Protein AF-A0A937B960-F1 (afdb_monomer)

Sequence (343 aa):
TVPLGLLDLGQGAVFYSTAKGRPALDYAPVGSPVSPFAAAVVKELGIPGLEISDYFKVVARDVYKRTYGMDKGPQQPFHYGSWFDDYYLVAPADVPPARSAPAFGGLMAAPPAPPSAVRGGVNPLADVSLDRLAIEDEPVLIADVLSRHPAAELIGLADGGNALAQHLAGYMFSLGVGVKKDVARARAYLEKSAAQNFPAGQQELAYLLLENDPTPENVKRAYDLYVASSNAGFSKAKTHLAYRLASGTFGPADFVRAQALYSEAAAKGHPAAVFALTYFPDTRIANMARLRSIADGGNPEGNHWLCEAHFADKTLKDAIEDCGVGARAGFAGSRAISLSSVA

Nearest PDB structures (foldseek):
  8sxq-assembly2_B  TM=7.195E-01  e=2.330E-06  Legionella pneumophila
  4bwr-assembly1_A  TM=7.239E-01  e=8.184E-06  Escherichia coli CFT073
  1ouv-assembly1_A  TM=6.263E-01  e=4.245E-05  Helicobacter pylori 26695
  6ur7-assembly1_A  TM=6.822E-01  e=6.269E-05  Oxalobacter formigenes
  6ork-assembly2_B  TM=5.773E-01  e=1.061E-05  Oxalobacter formigenes OXCC13

Structure (mmCIF, N/CA/C/O backbone):
data_AF-A0A937B960-F1
#
_entry.id   AF-A0A937B960-F1
#
loop_
_atom_site.group_PDB
_atom_site.id
_atom_site.type_symbol
_atom_site.label_atom_id
_atom_site.label_alt_id
_atom_site.label_comp_id
_atom_site.label_asym_id
_atom_site.label_entity_id
_atom_site.label_seq_id
_atom_site.pdbx_PDB_ins_code
_atom_site.Cartn_x
_atom_site.Cartn_y
_atom_site.Cartn_z
_atom_site.occupancy
_atom_site.B_iso_or_equiv
_atom_site.auth_seq_id
_atom_site.auth_comp_id
_atom_site.auth_asym_id
_atom_site.auth_atom_id
_atom_site.pdbx_PDB_model_num
ATOM 1 N N . THR A 1 1 ? -28.451 31.966 -29.026 1.00 37.50 1 THR A N 1
ATOM 2 C CA . THR A 1 1 ? -28.886 30.564 -28.861 1.00 37.50 1 THR A CA 1
ATOM 3 C C . THR A 1 1 ? -27.760 29.805 -28.197 1.00 37.50 1 THR A C 1
ATOM 5 O O . THR A 1 1 ? -26.746 29.540 -28.826 1.00 37.50 1 THR A O 1
ATOM 8 N N . VAL A 1 2 ? -27.876 29.584 -26.888 1.00 24.66 2 VAL A N 1
ATOM 9 C CA . VAL A 1 2 ? -26.877 28.841 -26.102 1.00 24.66 2 VAL A CA 1
ATOM 10 C C . VAL A 1 2 ? -26.973 27.360 -26.496 1.00 24.66 2 VAL A C 1
ATOM 12 O O . VAL A 1 2 ? -28.099 26.882 -26.661 1.00 24.66 2 VAL A O 1
ATOM 15 N N . PRO A 1 3 ? -25.860 26.626 -26.686 1.00 26.77 3 PRO A N 1
ATOM 16 C CA . PRO A 1 3 ? -25.932 25.193 -26.934 1.00 26.77 3 PRO A CA 1
ATOM 17 C C . PRO A 1 3 ? -26.565 24.518 -25.714 1.00 26.77 3 PRO A C 1
ATOM 19 O O . PRO A 1 3 ? -26.090 24.692 -24.592 1.00 26.77 3 PRO A O 1
ATOM 22 N N . LEU A 1 4 ? -27.646 23.767 -25.930 1.00 27.42 4 LEU A N 1
ATOM 23 C CA . LEU A 1 4 ? -28.212 22.858 -24.934 1.00 27.42 4 LEU A CA 1
ATOM 24 C C . LEU A 1 4 ? -27.095 21.942 -24.410 1.00 27.42 4 LEU A C 1
ATOM 26 O O . LEU A 1 4 ? -26.610 21.095 -25.156 1.00 27.42 4 LEU A O 1
ATOM 30 N N . GLY A 1 5 ? -26.678 22.112 -23.153 1.00 27.47 5 GLY A N 1
ATOM 31 C CA . GLY A 1 5 ? -25.794 21.141 -22.498 1.00 27.47 5 GLY A CA 1
ATOM 32 C C . GLY A 1 5 ? -24.840 21.656 -21.423 1.00 27.47 5 GLY A C 1
ATOM 33 O O . GLY A 1 5 ? -24.252 20.833 -20.732 1.00 27.47 5 GLY A O 1
ATOM 34 N N . LEU A 1 6 ? -24.682 22.966 -21.232 1.00 28.23 6 LEU A N 1
ATOM 35 C CA . LEU A 1 6 ? -23.889 23.506 -20.122 1.00 28.23 6 LEU A CA 1
ATOM 36 C C . LEU A 1 6 ? -24.813 24.243 -19.158 1.00 28.23 6 LEU A C 1
ATOM 38 O O . LEU A 1 6 ? -25.104 25.424 -19.326 1.00 28.23 6 LEU A O 1
ATOM 42 N N . LEU A 1 7 ? -25.314 23.497 -18.171 1.00 30.39 7 LEU A N 1
ATOM 43 C CA . LEU A 1 7 ? -25.811 24.092 -16.939 1.00 30.39 7 LEU A CA 1
ATOM 44 C C . LEU A 1 7 ? -24.616 24.701 -16.201 1.00 30.39 7 LEU A C 1
ATOM 46 O O . LEU A 1 7 ? -23.565 24.071 -16.080 1.00 30.39 7 LEU A O 1
ATOM 50 N N . ASP A 1 8 ? -24.814 25.922 -15.723 1.00 35.00 8 ASP A N 1
ATOM 51 C CA . ASP A 1 8 ? -23.928 26.679 -14.843 1.00 35.00 8 ASP A CA 1
ATOM 52 C C . ASP A 1 8 ? -23.877 25.994 -13.462 1.00 35.00 8 ASP A C 1
ATOM 54 O O . ASP A 1 8 ? -24.508 26.410 -12.491 1.00 35.00 8 ASP A O 1
ATOM 58 N N . LEU A 1 9 ? -23.243 24.820 -13.406 1.00 33.91 9 LEU A N 1
ATOM 59 C CA . LEU A 1 9 ? -23.165 23.984 -12.214 1.00 33.91 9 LEU A CA 1
ATOM 60 C C . LEU A 1 9 ? -21.924 24.367 -11.411 1.00 33.91 9 LEU A C 1
ATOM 62 O O . LEU A 1 9 ? -20.837 23.836 -11.622 1.00 33.91 9 LEU A O 1
ATOM 66 N N . GLY A 1 10 ? -22.126 25.238 -10.421 1.00 31.67 10 GLY A N 1
ATOM 67 C CA . GLY A 1 10 ? -21.180 25.469 -9.324 1.00 31.67 10 GLY A CA 1
ATOM 68 C C . GLY A 1 10 ? -20.943 24.244 -8.425 1.00 31.67 10 GLY A C 1
ATOM 69 O O . GLY A 1 10 ? -20.156 24.329 -7.490 1.00 31.67 10 GLY A O 1
ATOM 70 N N . GLN A 1 11 ? -21.595 23.108 -8.694 1.00 39.59 11 GLN A N 1
ATOM 71 C CA . GLN A 1 11 ? -21.365 21.807 -8.061 1.00 39.59 11 GLN A CA 1
ATOM 72 C C . GLN A 1 11 ? -21.623 20.712 -9.110 1.00 39.59 11 GLN A C 1
ATOM 74 O O . GLN A 1 11 ? -22.747 20.550 -9.584 1.00 39.59 11 GLN A O 1
ATOM 79 N N . GLY A 1 12 ? -20.569 20.025 -9.555 1.00 36.03 12 GLY A N 1
ATOM 80 C CA . GLY A 1 12 ? -20.638 19.048 -10.647 1.00 36.03 12 GLY A CA 1
ATOM 81 C C . GLY A 1 12 ? -21.135 17.671 -10.193 1.00 36.03 12 GLY A C 1
ATOM 82 O O . GLY A 1 12 ? -20.772 17.202 -9.120 1.00 36.03 12 GLY A O 1
ATOM 83 N N . ALA A 1 13 ? -21.936 17.014 -11.037 1.00 38.38 13 ALA A N 1
ATOM 84 C CA . ALA A 1 13 ? -22.347 15.616 -10.896 1.00 38.38 13 ALA A CA 1
ATOM 85 C C . ALA A 1 13 ? -21.679 14.748 -11.975 1.00 38.38 13 ALA A C 1
ATOM 87 O O . ALA A 1 13 ? -21.497 15.188 -13.113 1.00 38.38 13 ALA A O 1
ATOM 88 N N . VAL A 1 14 ? -21.331 13.506 -11.623 1.00 51.38 14 VAL A N 1
ATOM 89 C CA . VAL A 1 14 ? -20.598 12.574 -12.492 1.00 51.38 14 VAL A CA 1
ATOM 90 C C . VAL A 1 14 ? -21.527 11.600 -13.197 1.00 51.38 14 VAL A C 1
ATOM 92 O O . VAL A 1 14 ? -22.280 10.871 -12.559 1.00 51.38 14 VAL A O 1
ATOM 95 N N . PHE A 1 15 ? -21.405 11.531 -14.523 1.00 50.81 15 PHE A N 1
ATOM 96 C CA . PHE A 1 15 ? -22.040 10.510 -15.348 1.00 50.81 15 PHE A CA 1
ATOM 97 C C . PHE A 1 15 ? -20.981 9.855 -16.232 1.00 50.81 15 PHE A C 1
ATOM 99 O O . PHE A 1 15 ? -20.221 10.522 -16.933 1.00 50.81 15 PHE A O 1
ATOM 106 N N . TYR A 1 16 ? -20.901 8.533 -16.145 1.00 50.38 16 TYR A N 1
ATOM 107 C CA . TYR A 1 16 ? -19.889 7.727 -16.810 1.00 50.38 16 TYR A CA 1
ATOM 108 C C . TYR A 1 16 ? -20.242 7.636 -18.294 1.00 50.38 16 TYR A C 1
ATOM 110 O O . TYR A 1 16 ? -21.412 7.614 -18.660 1.00 50.38 16 TYR A O 1
ATOM 118 N N . SER A 1 17 ? -19.242 7.655 -19.167 1.00 44.25 17 SER A N 1
ATOM 119 C CA . SER A 1 17 ? -19.430 7.772 -20.611 1.00 44.25 17 SER A CA 1
ATOM 120 C C . SER A 1 17 ? -18.318 7.009 -21.316 1.00 44.25 17 SER A C 1
ATOM 122 O O . SER A 1 17 ? -17.164 7.063 -20.902 1.00 44.25 17 SER A O 1
ATOM 124 N N . THR A 1 18 ? -18.657 6.306 -22.397 1.00 41.88 18 THR A N 1
ATOM 125 C CA . THR A 1 18 ? -17.692 5.490 -23.157 1.00 41.88 18 THR A CA 1
ATOM 126 C C . THR A 1 18 ? -16.676 6.318 -23.951 1.00 41.88 18 THR A C 1
ATOM 128 O O . THR A 1 18 ? -15.632 5.795 -24.330 1.00 41.88 18 THR A O 1
ATOM 131 N N . ALA A 1 19 ? -16.969 7.599 -24.203 1.00 41.88 19 ALA A N 1
ATOM 132 C CA . ALA A 1 19 ? -16.076 8.607 -24.778 1.00 41.88 19 ALA A CA 1
ATOM 133 C C . ALA A 1 19 ? -16.729 9.996 -24.663 1.00 41.88 19 ALA A C 1
ATOM 135 O O . ALA A 1 19 ? -17.952 10.093 -24.673 1.00 41.88 19 ALA A O 1
ATOM 136 N N . LYS A 1 20 ? -15.951 11.090 -24.664 1.00 35.69 20 LYS A N 1
ATOM 137 C CA . LYS A 1 20 ? -16.491 12.467 -24.665 1.00 35.69 20 LYS A CA 1
ATOM 138 C C . LYS A 1 20 ? -17.575 12.639 -25.747 1.00 35.69 20 LYS A C 1
ATOM 140 O O . LYS A 1 20 ? -17.288 12.531 -26.937 1.00 35.69 20 LYS A O 1
ATOM 145 N N . GLY A 1 21 ? -18.814 12.907 -25.326 1.00 33.22 21 GLY A N 1
ATOM 146 C CA . GLY A 1 21 ? -19.966 13.085 -26.221 1.00 33.22 21 GLY A CA 1
ATOM 147 C C . GLY A 1 21 ? -20.648 11.794 -26.696 1.00 33.22 21 GLY A C 1
ATOM 148 O O . GLY A 1 21 ? -21.521 11.868 -27.559 1.00 33.22 21 GLY A O 1
ATOM 149 N N . ARG A 1 22 ? -20.288 10.620 -26.159 1.00 36.66 22 ARG A N 1
ATOM 150 C CA . ARG A 1 22 ? -20.982 9.347 -26.416 1.00 36.66 22 ARG A CA 1
ATOM 151 C C . ARG A 1 22 ? -21.773 8.878 -25.190 1.00 36.66 22 ARG A C 1
ATOM 153 O O . ARG A 1 22 ? -21.325 9.099 -24.064 1.00 36.66 22 ARG A O 1
ATOM 160 N N . PRO A 1 23 ? -22.928 8.215 -25.373 1.00 39.28 23 PRO A N 1
ATOM 161 C CA . PRO A 1 23 ? -23.656 7.607 -24.263 1.00 39.28 23 PRO A CA 1
ATOM 162 C C . PRO A 1 23 ? -22.776 6.622 -23.480 1.00 39.28 23 PRO A C 1
ATOM 164 O O . PRO A 1 23 ? -21.908 5.953 -24.058 1.00 39.28 23 PRO A O 1
ATOM 167 N N . 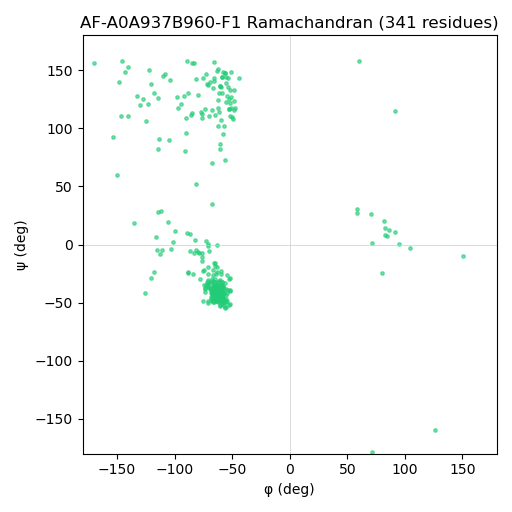ALA A 1 24 ? -23.003 6.511 -22.169 1.00 45.41 24 ALA A N 1
ATOM 168 C CA . ALA A 1 24 ? -22.607 5.309 -21.445 1.00 45.41 24 ALA A CA 1
ATOM 169 C C . ALA A 1 24 ? -23.273 4.137 -22.172 1.00 45.41 24 ALA A C 1
ATOM 171 O O . ALA A 1 24 ? -24.479 4.170 -22.387 1.00 45.41 24 ALA A O 1
ATOM 172 N N . LEU A 1 25 ? -22.500 3.164 -22.646 1.00 48.16 25 LEU A N 1
ATOM 173 C CA . LEU A 1 25 ? -23.078 1.947 -23.195 1.00 48.16 25 LEU A CA 1
ATOM 174 C C . LEU A 1 25 ? -23.175 0.979 -22.028 1.00 48.16 25 LEU A C 1
ATOM 176 O O . LEU A 1 25 ? -22.342 0.100 -21.848 1.00 48.16 25 LEU A O 1
ATOM 180 N N . ASP A 1 26 ? -24.213 1.145 -21.228 1.00 48.91 26 ASP A N 1
ATOM 181 C CA . ASP A 1 26 ? -24.675 0.240 -20.180 1.00 48.91 26 ASP A CA 1
ATOM 182 C C . ASP A 1 26 ? -25.231 -1.087 -20.744 1.00 48.91 26 ASP A C 1
ATOM 184 O O . ASP A 1 26 ? -26.124 -1.704 -20.167 1.00 48.91 26 ASP A O 1
ATOM 188 N N . TYR A 1 27 ? -24.637 -1.567 -21.847 1.00 43.16 27 TYR A N 1
ATOM 189 C CA . TYR A 1 27 ? -24.793 -2.908 -22.398 1.00 43.16 27 TYR A CA 1
ATOM 190 C C . TYR A 1 27 ? -24.327 -3.929 -21.357 1.00 43.16 27 TYR A C 1
ATOM 192 O O . TYR A 1 27 ? -23.181 -4.378 -21.339 1.00 43.16 27 TYR A O 1
ATOM 200 N N . ALA A 1 28 ? -25.243 -4.305 -20.472 1.00 51.06 28 ALA A N 1
ATOM 201 C CA . ALA A 1 28 ? -25.181 -5.573 -19.779 1.00 51.06 28 ALA A CA 1
ATOM 202 C C . ALA A 1 28 ? -24.992 -6.689 -20.838 1.00 51.06 28 ALA A C 1
ATOM 204 O O . ALA A 1 28 ? -25.471 -6.527 -21.969 1.00 51.06 28 ALA A O 1
ATOM 205 N N . PRO A 1 29 ? -24.292 -7.804 -20.534 1.00 50.44 29 PRO A N 1
ATOM 206 C CA . PRO A 1 29 ? -24.269 -8.965 -21.427 1.00 50.44 29 PRO A CA 1
ATOM 207 C C . PRO A 1 29 ? -25.682 -9.258 -21.941 1.00 50.44 29 PRO A C 1
ATOM 209 O O . PRO A 1 29 ? -26.632 -9.082 -21.176 1.00 50.44 29 PRO A O 1
ATOM 212 N N . VAL A 1 30 ? -25.845 -9.680 -23.200 1.00 42.19 30 VAL A N 1
ATOM 213 C CA . VAL A 1 30 ? -27.169 -10.033 -23.745 1.00 42.19 30 VAL A CA 1
ATOM 214 C C . VAL A 1 30 ? -27.858 -11.001 -22.768 1.00 42.19 30 VAL A C 1
ATOM 216 O O . VAL A 1 30 ? -27.398 -12.126 -22.595 1.00 42.19 30 VAL A O 1
ATOM 219 N N . GLY A 1 31 ? -28.911 -10.535 -22.079 1.00 47.78 31 GLY A N 1
ATOM 220 C CA . GLY A 1 31 ? -29.639 -11.288 -21.043 1.00 47.78 31 GLY A CA 1
ATOM 221 C C . GLY A 1 31 ? -29.381 -10.906 -19.572 1.00 47.78 31 GLY A C 1
ATOM 222 O O . GLY A 1 31 ? -30.036 -11.468 -18.697 1.00 47.78 31 GLY A O 1
ATOM 223 N N . SER A 1 32 ? -28.487 -9.963 -19.258 1.00 51.72 32 SER A N 1
ATOM 224 C CA . SER A 1 32 ? -28.257 -9.501 -17.878 1.00 51.72 32 SER A CA 1
ATOM 225 C C . SER A 1 32 ? -29.203 -8.348 -17.495 1.00 51.72 32 SER A C 1
ATOM 227 O O . SER A 1 32 ? -29.276 -7.358 -18.225 1.00 51.72 32 SER A O 1
ATOM 229 N N . PRO A 1 33 ? -29.897 -8.421 -16.341 1.00 48.56 33 PRO A N 1
ATOM 230 C CA . PRO A 1 33 ? -30.839 -7.388 -15.909 1.00 48.56 33 PRO A CA 1
ATOM 231 C C . PRO A 1 33 ? -30.176 -6.159 -15.268 1.00 48.56 33 PRO A C 1
ATOM 233 O O . PRO A 1 33 ? -30.876 -5.201 -14.948 1.00 48.56 33 PRO A O 1
ATOM 236 N N . VAL A 1 34 ? -28.855 -6.167 -15.039 1.00 55.34 34 VAL A N 1
ATOM 237 C CA . VAL A 1 34 ? -28.164 -5.083 -14.322 1.00 55.34 34 VAL A CA 1
ATOM 238 C C . VAL A 1 34 ? -26.903 -4.650 -15.068 1.00 55.34 34 VAL A C 1
ATOM 240 O O . VAL A 1 34 ? -26.040 -5.464 -15.404 1.00 55.34 34 VAL A O 1
ATOM 243 N N . SER A 1 35 ? -26.802 -3.342 -15.308 1.00 61.38 35 SER A N 1
ATOM 244 C CA . SER A 1 35 ? -25.619 -2.681 -15.865 1.00 61.38 35 SER A CA 1
ATOM 245 C C . SER A 1 35 ? -24.414 -2.867 -14.930 1.00 61.38 35 SER A C 1
ATOM 247 O O . SER A 1 35 ? -24.548 -2.580 -13.742 1.00 61.38 35 SER A O 1
ATOM 249 N N . PRO A 1 36 ? -23.229 -3.293 -15.414 1.00 62.81 36 PRO A N 1
ATOM 250 C CA . PRO A 1 36 ? -22.013 -3.373 -14.595 1.00 62.81 36 PRO A CA 1
ATOM 251 C C . PRO A 1 36 ? -21.657 -2.035 -13.947 1.00 62.81 36 PRO A C 1
ATOM 253 O O . PRO A 1 36 ? -21.154 -1.997 -12.830 1.00 62.81 36 PRO A O 1
ATOM 256 N N . PHE A 1 37 ? -21.969 -0.946 -14.648 1.00 65.19 37 PHE A N 1
ATOM 257 C CA . PHE A 1 37 ? -21.787 0.408 -14.168 1.00 65.19 37 PHE A CA 1
ATOM 258 C C . PHE A 1 37 ? -22.783 0.757 -13.057 1.00 65.19 37 PHE A C 1
ATOM 260 O O . PHE A 1 37 ? -22.369 1.177 -11.981 1.00 65.19 37 PHE A O 1
ATOM 267 N N . ALA A 1 38 ? -24.078 0.511 -13.272 1.00 62.09 38 ALA A N 1
ATOM 268 C CA . ALA A 1 38 ? -25.082 0.718 -12.229 1.00 62.09 38 ALA A CA 1
ATOM 269 C C . ALA A 1 38 ? -24.827 -0.188 -11.017 1.00 62.09 38 ALA A C 1
ATOM 271 O O . ALA A 1 38 ? -24.991 0.249 -9.889 1.00 62.09 38 ALA A O 1
ATOM 272 N N . ALA A 1 39 ? -24.373 -1.423 -11.234 1.00 67.56 39 ALA A N 1
ATOM 273 C CA . ALA A 1 39 ? -24.007 -2.350 -10.173 1.00 67.56 39 ALA A CA 1
ATOM 274 C C . ALA A 1 39 ? -22.809 -1.843 -9.366 1.00 67.56 39 ALA A C 1
ATOM 276 O O . ALA A 1 39 ? -22.869 -1.876 -8.143 1.00 67.56 39 ALA A O 1
ATOM 277 N N . ALA A 1 40 ? -21.752 -1.361 -10.028 1.00 72.12 40 ALA A N 1
ATOM 278 C CA . ALA A 1 40 ? -20.588 -0.794 -9.355 1.00 72.12 40 ALA A CA 1
ATOM 279 C C . ALA A 1 40 ? -20.966 0.487 -8.601 1.00 72.12 40 ALA A C 1
ATOM 281 O O . ALA A 1 40 ? -20.689 0.612 -7.420 1.00 72.12 40 ALA A O 1
ATOM 282 N N . VAL A 1 41 ? -21.699 1.406 -9.227 1.00 71.31 41 VAL A N 1
ATOM 283 C CA . VAL A 1 41 ? -22.170 2.623 -8.554 1.00 71.31 41 VAL A CA 1
ATOM 284 C C . VAL A 1 41 ? -23.069 2.300 -7.370 1.00 71.31 41 VAL A C 1
ATOM 286 O O . VAL A 1 41 ? -22.829 2.824 -6.297 1.00 71.31 41 VAL A O 1
ATOM 289 N N . VAL A 1 42 ? -24.055 1.412 -7.506 1.00 71.12 42 VAL A N 1
ATOM 290 C CA . VAL A 1 42 ? -24.929 1.012 -6.388 1.00 71.12 42 VAL A CA 1
ATOM 291 C C . VAL A 1 42 ? -24.136 0.329 -5.276 1.00 71.12 42 VAL A C 1
ATOM 293 O O . VAL A 1 42 ? -24.375 0.608 -4.104 1.00 71.12 42 VAL A O 1
ATOM 296 N N . LYS A 1 43 ? -23.185 -0.540 -5.631 1.00 73.44 43 LYS A N 1
ATOM 297 C CA . LYS A 1 43 ? -22.326 -1.236 -4.670 1.00 73.44 43 LYS A CA 1
ATOM 298 C C . LYS A 1 43 ? -21.464 -0.251 -3.881 1.00 73.44 43 LYS A C 1
ATOM 300 O O . LYS A 1 43 ? -21.418 -0.335 -2.659 1.00 73.44 43 LYS A O 1
ATOM 305 N N . GLU A 1 44 ? -20.804 0.674 -4.572 1.00 75.56 44 GLU A N 1
ATOM 306 C CA . GLU A 1 44 ? -19.803 1.555 -3.968 1.00 75.56 44 GLU A CA 1
ATOM 307 C C . GLU A 1 44 ? -20.427 2.848 -3.387 1.00 75.56 44 GLU A C 1
ATOM 309 O O . GLU A 1 44 ? -19.889 3.407 -2.437 1.00 75.56 44 GLU A O 1
ATOM 314 N N . LEU A 1 45 ? -21.602 3.299 -3.866 1.00 72.56 45 LEU A N 1
ATOM 315 C CA . LEU A 1 45 ? -22.393 4.393 -3.259 1.00 72.56 45 LEU A CA 1
ATOM 316 C C . LEU A 1 45 ? -22.771 4.083 -1.813 1.00 72.56 45 LEU A C 1
ATOM 318 O O . LEU A 1 45 ? -22.912 4.994 -1.006 1.00 72.56 45 LEU A O 1
ATOM 322 N N . GLY A 1 46 ? -22.976 2.804 -1.497 1.00 71.94 46 GLY A N 1
ATOM 323 C CA . GLY A 1 46 ? -23.338 2.362 -0.156 1.00 71.94 46 GLY A CA 1
ATOM 324 C C . GLY A 1 46 ? -22.209 2.492 0.865 1.00 71.94 46 GLY A C 1
ATOM 325 O O . GLY A 1 46 ? -22.456 2.234 2.040 1.00 71.94 46 GLY A O 1
ATOM 326 N N . ILE A 1 47 ? -20.996 2.867 0.444 1.00 69.38 47 ILE A N 1
ATOM 327 C CA . ILE A 1 47 ? -19.811 2.935 1.300 1.00 69.38 47 ILE A CA 1
ATOM 328 C C . ILE A 1 47 ? -19.717 4.334 1.922 1.00 69.38 47 ILE A C 1
ATOM 330 O O . ILE A 1 47 ? -19.399 5.299 1.222 1.00 69.38 47 ILE A O 1
ATOM 334 N N . PRO A 1 48 ? -19.962 4.481 3.236 1.00 72.31 48 PRO A N 1
ATOM 335 C CA . PRO A 1 48 ? -19.904 5.785 3.891 1.00 72.31 48 PRO A CA 1
ATOM 336 C C . PRO A 1 48 ? -18.473 6.336 3.875 1.00 72.31 48 PRO A C 1
ATOM 338 O O . PRO A 1 48 ? -17.534 5.569 4.039 1.00 72.31 48 PRO A O 1
ATOM 341 N N . GLY A 1 49 ? -18.267 7.643 3.714 1.00 70.06 49 GLY A N 1
ATOM 342 C CA . GLY A 1 49 ? -16.940 8.271 3.862 1.00 70.06 49 GLY A CA 1
ATOM 343 C C . GLY A 1 49 ? -15.917 7.992 2.768 1.00 70.06 49 GLY A C 1
ATOM 344 O O . GLY A 1 49 ? -14.806 8.498 2.847 1.00 70.06 49 GLY A O 1
ATOM 345 N N . LEU A 1 50 ? -16.252 7.226 1.732 1.00 66.19 50 LEU A N 1
ATOM 346 C CA . LEU A 1 50 ? -15.351 7.085 0.594 1.00 66.19 50 LEU A CA 1
ATOM 347 C C . LEU A 1 50 ? -15.208 8.455 -0.090 1.00 66.19 50 LEU A C 1
ATOM 349 O O . LEU A 1 50 ? -16.183 8.981 -0.634 1.00 66.19 50 LEU A O 1
ATOM 353 N N . GLU A 1 51 ? -14.018 9.054 0.010 1.00 66.25 51 GLU A N 1
ATOM 354 C CA . GLU A 1 51 ? -13.707 10.335 -0.628 1.00 66.25 51 GLU A CA 1
ATOM 355 C C . GLU A 1 51 ? -13.916 10.200 -2.142 1.00 66.25 51 GLU A C 1
ATOM 357 O O . GLU A 1 51 ? -13.719 9.128 -2.719 1.00 66.25 51 GLU A O 1
ATOM 362 N N . ILE A 1 52 ? -14.407 11.252 -2.795 1.00 65.50 52 ILE A N 1
ATOM 363 C CA . ILE A 1 52 ? -14.899 11.148 -4.168 1.00 65.50 52 ILE A CA 1
ATOM 364 C C . ILE A 1 52 ? -13.819 10.738 -5.186 1.00 65.50 52 ILE A C 1
ATOM 366 O O . ILE A 1 52 ? -14.132 10.024 -6.146 1.00 65.50 52 ILE A O 1
ATOM 370 N N . SER A 1 53 ? -12.554 11.117 -4.991 1.00 61.84 53 SER A N 1
ATOM 371 C CA . SER A 1 53 ? -11.447 10.659 -5.837 1.00 61.84 53 SER A CA 1
ATOM 372 C C . SER A 1 53 ? -11.181 9.156 -5.672 1.00 61.84 53 SER A C 1
ATOM 374 O O . SER A 1 53 ? -11.038 8.450 -6.680 1.00 61.84 53 SER A O 1
ATOM 376 N N . ASP A 1 54 ? -11.245 8.638 -4.442 1.00 65.81 54 ASP A N 1
ATOM 377 C CA . ASP A 1 54 ? -11.157 7.202 -4.154 1.00 65.81 54 ASP A CA 1
ATOM 378 C C . ASP A 1 54 ? -12.396 6.441 -4.645 1.00 65.81 54 ASP A C 1
ATOM 380 O O . ASP A 1 54 ? -12.269 5.359 -5.220 1.00 65.81 54 ASP A O 1
ATOM 384 N N . TYR A 1 55 ? -13.594 7.019 -4.525 1.00 72.12 55 TYR A N 1
ATOM 385 C CA . TYR A 1 55 ? -14.828 6.457 -5.079 1.00 72.12 55 TYR A CA 1
ATOM 386 C C . TYR A 1 55 ? -14.691 6.213 -6.580 1.00 72.12 55 TYR A C 1
ATOM 388 O O . TYR A 1 55 ? -14.988 5.117 -7.063 1.00 72.12 55 TYR A O 1
ATOM 396 N N . PHE A 1 56 ? -14.172 7.189 -7.330 1.00 71.44 56 PHE A N 1
ATOM 397 C CA . PHE A 1 56 ? -13.952 6.988 -8.760 1.00 71.44 56 PHE A CA 1
ATOM 398 C C . PHE A 1 56 ? -12.896 5.934 -9.053 1.00 71.44 56 PHE A C 1
ATOM 400 O O . PHE A 1 56 ? -13.071 5.181 -10.007 1.00 71.44 56 PHE A O 1
ATOM 407 N N . LYS A 1 57 ? -11.831 5.845 -8.254 1.00 71.06 57 LYS A N 1
ATOM 408 C CA . LYS A 1 57 ? -10.823 4.786 -8.389 1.00 71.06 57 LYS A CA 1
ATOM 409 C C . LYS A 1 57 ? -11.448 3.403 -8.185 1.00 71.06 57 LYS A C 1
ATOM 411 O O . LYS A 1 57 ? -11.230 2.501 -8.998 1.00 71.06 57 LYS A O 1
ATOM 416 N N . VAL A 1 58 ? -12.269 3.240 -7.147 1.00 75.38 58 VAL A N 1
ATOM 417 C CA . VAL A 1 58 ? -12.932 1.970 -6.822 1.00 75.38 58 VAL A CA 1
ATOM 418 C C . VAL A 1 58 ? -13.964 1.592 -7.890 1.00 75.38 58 VAL A C 1
ATOM 420 O O . VAL A 1 58 ? -13.899 0.474 -8.412 1.00 75.38 58 VAL A O 1
ATOM 423 N N . VAL A 1 59 ? -14.847 2.515 -8.291 1.00 75.44 59 VAL A N 1
ATOM 424 C CA . VAL A 1 59 ? -15.849 2.251 -9.338 1.00 75.44 59 VAL A CA 1
ATOM 425 C C . VAL A 1 59 ? -15.189 2.000 -10.692 1.00 75.44 59 VAL A C 1
ATOM 427 O O . VAL A 1 59 ? -15.566 1.044 -11.370 1.00 75.44 59 VAL A O 1
ATOM 430 N N . ALA A 1 60 ? -14.184 2.792 -11.089 1.00 72.62 60 ALA A N 1
ATOM 431 C CA . ALA A 1 60 ? -13.460 2.588 -12.349 1.00 72.62 60 ALA A CA 1
ATOM 432 C C . ALA A 1 60 ? -12.884 1.175 -12.430 1.00 72.62 60 ALA A C 1
ATOM 434 O O . ALA A 1 60 ? -13.010 0.499 -13.451 1.00 72.62 60 ALA A O 1
ATOM 435 N N . ARG A 1 61 ? -12.301 0.699 -11.330 1.00 75.69 61 ARG A N 1
ATOM 436 C CA . ARG A 1 61 ? -11.692 -0.621 -11.282 1.00 75.69 61 ARG A CA 1
ATOM 437 C C . ARG A 1 61 ? -12.717 -1.757 -11.245 1.00 75.69 61 ARG A C 1
ATOM 439 O O . ARG A 1 61 ? -12.466 -2.782 -11.875 1.00 75.69 61 ARG A O 1
ATOM 446 N N . ASP A 1 62 ? -13.853 -1.615 -10.556 1.00 75.81 62 ASP A N 1
ATOM 447 C CA . ASP A 1 62 ? -14.926 -2.632 -10.595 1.00 75.81 62 ASP A CA 1
ATOM 448 C C . ASP A 1 62 ? -15.539 -2.727 -12.002 1.00 75.81 62 ASP A C 1
ATOM 450 O O . ASP A 1 62 ? -15.653 -3.814 -12.574 1.00 75.81 62 ASP A O 1
ATOM 454 N N . VAL A 1 63 ? -15.829 -1.579 -12.621 1.00 72.38 63 VAL A N 1
ATOM 455 C CA . VAL A 1 63 ? -16.293 -1.511 -14.014 1.00 72.38 63 VAL A CA 1
ATOM 456 C C . VAL A 1 63 ? -15.276 -2.158 -14.949 1.00 72.38 63 VAL A C 1
ATOM 458 O O . VAL A 1 63 ? -15.655 -3.004 -15.760 1.00 72.38 63 VAL A O 1
ATOM 461 N N . TYR A 1 64 ? -13.990 -1.830 -14.808 1.00 72.56 64 TYR A N 1
ATOM 462 C CA . TYR A 1 64 ? -12.917 -2.441 -15.587 1.00 72.56 64 TYR A CA 1
ATOM 463 C C . TYR A 1 64 ? -12.904 -3.967 -15.428 1.00 72.56 64 TYR A C 1
ATOM 465 O O . TYR A 1 64 ? -12.992 -4.677 -16.427 1.00 72.56 64 TYR A O 1
ATOM 473 N N . LYS A 1 65 ? -12.879 -4.488 -14.190 1.00 74.12 65 LYS A N 1
ATOM 474 C CA . LYS A 1 65 ? -12.884 -5.938 -13.911 1.00 74.12 65 LYS A CA 1
ATOM 475 C C . LYS A 1 65 ? -14.058 -6.651 -14.586 1.00 74.12 65 LYS A C 1
ATOM 477 O O . LYS A 1 65 ? -13.878 -7.725 -15.153 1.00 74.12 65 LYS A O 1
ATOM 482 N N . ARG A 1 66 ? -15.251 -6.052 -14.557 1.00 72.50 66 ARG A N 1
ATOM 483 C CA . ARG A 1 66 ? -16.474 -6.633 -15.140 1.00 72.50 66 ARG A CA 1
ATOM 484 C C . ARG A 1 66 ? -16.533 -6.558 -16.663 1.00 72.50 66 ARG A C 1
ATOM 486 O O . ARG A 1 66 ? -17.280 -7.321 -17.266 1.00 72.50 66 ARG A O 1
ATOM 493 N N . THR A 1 67 ? -15.794 -5.636 -17.274 1.00 68.75 67 THR A N 1
ATOM 494 C CA . THR A 1 67 ? -15.890 -5.343 -18.714 1.00 68.75 67 THR A CA 1
ATOM 495 C C . THR A 1 67 ? -14.637 -5.720 -19.508 1.00 68.75 67 THR A C 1
ATOM 497 O O . THR A 1 67 ? -14.679 -5.720 -20.736 1.00 68.75 67 THR A O 1
ATOM 500 N N . TYR A 1 68 ? -13.546 -6.112 -18.838 1.00 66.25 68 TYR A N 1
ATOM 501 C CA . TYR A 1 68 ? -12.249 -6.419 -19.454 1.00 66.25 68 TYR A CA 1
ATOM 502 C C . TYR A 1 68 ? -12.315 -7.459 -20.587 1.00 66.25 68 TYR A C 1
ATOM 504 O O . TYR A 1 68 ? -11.649 -7.291 -21.601 1.00 66.25 68 TYR A O 1
ATOM 512 N N . GLY A 1 69 ? -13.146 -8.498 -20.445 1.00 65.50 69 GLY A N 1
ATOM 513 C CA . GLY A 1 69 ? -13.282 -9.587 -21.425 1.00 65.50 69 GLY A CA 1
ATOM 514 C C . GLY A 1 69 ? -14.482 -9.487 -22.377 1.00 65.50 69 GLY A C 1
ATOM 515 O O . GLY A 1 69 ? -14.818 -10.483 -23.009 1.00 65.50 69 GLY A O 1
ATOM 516 N N . MET A 1 70 ? -15.182 -8.348 -22.443 1.00 64.81 70 MET A N 1
ATOM 517 C CA . MET A 1 70 ? -16.370 -8.184 -23.300 1.00 64.81 70 MET A CA 1
ATOM 518 C C . MET A 1 70 ? -15.997 -7.830 -24.750 1.00 64.81 70 MET A C 1
ATOM 520 O O . MET A 1 70 ? -14.974 -7.197 -24.988 1.00 64.81 70 MET A O 1
ATOM 524 N N . ASP A 1 71 ? -16.883 -8.117 -25.714 1.00 55.16 71 ASP A N 1
ATOM 525 C CA . ASP A 1 71 ? -16.685 -7.848 -27.157 1.00 55.16 71 ASP A CA 1
ATOM 526 C C . ASP A 1 71 ? -16.337 -6.388 -27.503 1.00 55.16 71 ASP A C 1
ATOM 528 O O . ASP A 1 71 ? -15.753 -6.100 -28.548 1.00 55.16 71 ASP A O 1
ATOM 532 N N . LYS A 1 72 ? -16.747 -5.440 -26.653 1.00 52.84 72 LYS A N 1
ATOM 533 C CA . LYS A 1 72 ? -16.473 -4.000 -26.805 1.00 52.84 72 LYS A CA 1
ATOM 534 C C . LYS A 1 72 ? -15.332 -3.496 -25.915 1.00 52.84 72 LYS A C 1
ATOM 536 O O . LYS A 1 72 ? -15.026 -2.307 -25.964 1.00 52.84 72 LYS A O 1
ATOM 541 N N . GLY A 1 73 ? -14.698 -4.384 -25.153 1.00 57.75 73 GLY A N 1
ATOM 542 C CA . GLY A 1 73 ? -13.616 -4.074 -24.228 1.00 57.75 73 GLY A CA 1
ATOM 543 C C . GLY A 1 73 ? -14.055 -3.314 -22.965 1.00 57.75 73 GLY A C 1
ATOM 544 O O . GLY A 1 73 ? -15.245 -3.043 -22.767 1.00 57.75 73 GLY A O 1
ATOM 545 N N . PRO A 1 74 ? -13.091 -2.969 -22.092 1.00 60.78 74 PRO A N 1
ATOM 546 C CA . PRO A 1 74 ? -13.354 -2.320 -20.812 1.00 60.78 74 PRO A CA 1
ATOM 547 C C . PRO A 1 74 ? -13.846 -0.866 -20.934 1.00 60.78 74 PRO A C 1
ATOM 549 O O . PRO A 1 74 ? -13.321 -0.087 -21.730 1.00 60.78 74 PRO A O 1
ATOM 552 N N . GLN A 1 75 ? -14.817 -0.479 -20.097 1.00 59.38 75 GLN A N 1
ATOM 553 C CA . GLN A 1 75 ? -15.402 0.878 -20.065 1.00 59.38 75 GLN A CA 1
ATOM 554 C C . GLN A 1 75 ? -14.661 1.843 -19.113 1.00 59.38 75 GLN A C 1
ATOM 556 O O . GLN A 1 75 ? -13.999 1.394 -18.179 1.00 59.38 75 GLN A O 1
ATOM 561 N N . GLN A 1 76 ? -14.795 3.168 -19.322 1.00 52.94 76 GLN A N 1
ATOM 562 C CA . GLN A 1 76 ? -14.165 4.219 -18.494 1.00 52.94 76 GLN A CA 1
ATOM 563 C C . GLN A 1 76 ? -15.139 5.224 -17.865 1.00 52.94 76 GLN A C 1
ATOM 565 O O . GLN A 1 76 ? -16.129 5.594 -18.495 1.00 52.94 76 GLN A O 1
ATOM 570 N N . PRO A 1 77 ? -14.799 5.779 -16.685 1.00 54.16 77 PRO A N 1
ATOM 571 C CA . PRO A 1 77 ? -15.324 7.063 -16.229 1.00 54.16 77 PRO A CA 1
ATOM 572 C C . PRO A 1 77 ? -14.713 8.244 -17.002 1.00 54.16 77 PRO A C 1
ATOM 574 O O . PRO A 1 77 ? -13.522 8.251 -17.313 1.00 54.16 77 PRO A O 1
ATOM 577 N N . PHE A 1 78 ? -15.499 9.305 -17.206 1.00 47.50 78 PHE A N 1
ATOM 578 C CA . PHE A 1 78 ? -15.006 10.615 -17.642 1.00 47.50 78 PHE A CA 1
ATOM 579 C C . PHE A 1 78 ? -15.316 11.642 -16.546 1.00 47.50 78 PHE A C 1
ATOM 581 O O . PHE A 1 78 ? -16.436 11.681 -16.044 1.00 47.50 78 PHE A O 1
ATOM 588 N N . HIS A 1 79 ? -14.331 12.448 -16.139 1.00 49.03 79 HIS A N 1
ATOM 589 C CA . HIS A 1 79 ? -14.467 13.322 -14.965 1.00 49.03 79 HIS A CA 1
ATOM 590 C C . HIS A 1 79 ? -14.697 14.786 -15.356 1.00 49.03 79 HIS A C 1
ATOM 592 O O . HIS A 1 79 ? -14.032 15.288 -16.262 1.00 49.03 79 HIS A O 1
ATOM 598 N N . TYR A 1 80 ? -15.563 15.473 -14.607 1.00 40.34 80 TYR A N 1
ATOM 599 C CA . TYR A 1 80 ? -15.829 16.913 -14.698 1.00 40.34 80 TYR A CA 1
ATOM 600 C C . TYR A 1 80 ? -16.006 17.516 -13.286 1.00 40.34 80 TYR A C 1
ATOM 602 O O . TYR A 1 80 ? -17.028 17.239 -12.671 1.00 40.34 80 TYR A O 1
ATOM 610 N N . GLY A 1 81 ? -15.051 18.349 -12.816 1.00 41.06 81 GLY A N 1
ATOM 611 C CA . GLY A 1 81 ? -15.076 19.119 -11.535 1.00 41.06 81 GLY A CA 1
ATOM 612 C C . GLY A 1 81 ? -15.190 18.261 -10.253 1.00 41.06 81 GLY A C 1
ATOM 613 O O . GLY A 1 81 ? -15.611 17.121 -10.338 1.00 41.06 81 GLY A O 1
ATOM 614 N N . SER A 1 82 ? -14.825 18.638 -9.020 1.00 41.03 82 SER A N 1
ATOM 615 C CA . SER A 1 82 ? -14.244 19.802 -8.318 1.00 41.03 82 SER A CA 1
ATOM 616 C C . SER A 1 82 ? -13.304 19.220 -7.230 1.00 41.03 82 SER A C 1
ATOM 618 O O . SER A 1 82 ? -13.581 18.127 -6.748 1.00 41.03 82 SER A O 1
ATOM 620 N N . TRP A 1 83 ? -12.200 19.890 -6.872 1.00 48.22 83 TRP A N 1
ATOM 621 C CA . TRP A 1 83 ? -11.040 19.284 -6.177 1.00 48.22 83 TRP A CA 1
ATOM 622 C C . TRP A 1 83 ? -10.752 19.819 -4.759 1.00 48.22 83 TRP A C 1
ATOM 624 O O . TRP A 1 83 ? -9.695 19.520 -4.211 1.00 48.22 83 TRP A O 1
ATOM 634 N N . PHE A 1 84 ? -11.612 20.668 -4.189 1.00 44.12 84 PHE A N 1
ATOM 635 C CA . PHE A 1 84 ? -11.162 21.595 -3.137 1.00 44.12 84 PHE A CA 1
ATOM 636 C C . PHE A 1 84 ? -11.769 21.401 -1.739 1.00 44.12 84 PHE A C 1
ATOM 638 O O . PHE A 1 84 ? -11.284 22.051 -0.820 1.00 44.12 84 PHE A O 1
ATOM 645 N N . ASP A 1 85 ? -12.730 20.488 -1.557 1.00 47.16 85 ASP A N 1
ATOM 646 C CA . ASP A 1 85 ? -13.308 20.131 -0.249 1.00 47.16 85 ASP A CA 1
ATOM 647 C C . ASP A 1 85 ? -13.562 18.615 -0.157 1.00 47.16 85 ASP A C 1
ATOM 649 O O . ASP A 1 85 ? -13.827 17.974 -1.178 1.00 47.16 85 ASP A O 1
ATOM 653 N N . ASP A 1 86 ? -13.534 18.056 1.062 1.00 49.94 86 ASP A N 1
ATOM 654 C CA . ASP A 1 86 ? -13.938 16.669 1.327 1.00 49.94 86 ASP A CA 1
ATOM 655 C C . ASP A 1 86 ? -15.410 16.479 0.918 1.00 49.94 86 ASP A C 1
ATOM 657 O O . ASP A 1 86 ? -16.335 16.961 1.581 1.00 49.94 86 ASP A O 1
ATOM 661 N N . TYR A 1 87 ? -15.632 15.779 -0.193 1.00 54.28 87 TYR A N 1
ATOM 662 C CA . TYR A 1 87 ? -16.958 15.506 -0.737 1.00 54.28 87 TYR A CA 1
ATOM 663 C C . TYR A 1 87 ? -17.255 14.007 -0.678 1.00 54.28 87 TYR A C 1
ATOM 665 O O . TYR A 1 87 ? -16.508 13.188 -1.214 1.00 54.28 87 TYR A O 1
ATOM 673 N N . TYR A 1 88 ? -18.383 13.656 -0.059 1.00 56.69 88 TYR A N 1
ATOM 674 C CA . TYR A 1 88 ? -18.847 12.277 0.085 1.00 56.69 88 TYR A CA 1
ATOM 675 C C . TYR A 1 88 ? -20.220 12.112 -0.561 1.00 56.69 88 TYR A C 1
ATOM 677 O O . TYR A 1 88 ? -21.107 12.942 -0.363 1.00 56.69 88 TYR A O 1
ATOM 685 N N . LEU A 1 89 ? -20.429 11.002 -1.274 1.00 55.78 89 LEU A N 1
ATOM 686 C CA . LEU A 1 89 ? -21.763 10.634 -1.770 1.00 55.78 89 LEU A CA 1
ATOM 687 C C . LEU A 1 89 ? -22.673 10.158 -0.631 1.00 55.78 89 LEU A C 1
ATOM 689 O O . LEU A 1 89 ? -23.871 10.434 -0.627 1.00 55.78 89 LEU A O 1
ATOM 693 N N . VAL A 1 90 ? -22.082 9.484 0.357 1.00 58.66 90 VAL A N 1
ATOM 694 C CA . VAL A 1 90 ? -22.712 9.127 1.628 1.00 58.66 90 VAL A CA 1
ATOM 695 C C . VAL A 1 90 ? -21.776 9.553 2.748 1.00 58.66 90 VAL A C 1
ATOM 697 O O . VAL A 1 90 ? -20.632 9.102 2.823 1.00 58.66 90 VAL A O 1
ATOM 700 N N . ALA A 1 91 ? -22.258 10.439 3.620 1.00 64.19 91 ALA A N 1
ATOM 701 C CA . ALA A 1 91 ? -21.471 10.922 4.747 1.00 64.19 91 ALA A CA 1
ATOM 702 C C . ALA A 1 91 ? -21.061 9.748 5.662 1.00 64.19 91 ALA A C 1
ATOM 704 O O . ALA A 1 91 ? -21.900 8.889 5.959 1.00 64.19 91 ALA A O 1
ATOM 705 N N . PRO A 1 92 ? -19.796 9.691 6.118 1.00 68.25 92 PRO A N 1
ATOM 706 C CA . PRO A 1 92 ? -19.363 8.660 7.049 1.00 68.25 92 PRO A CA 1
ATOM 707 C C . PRO A 1 92 ? -20.101 8.772 8.381 1.00 68.25 92 PRO A C 1
ATOM 709 O O . PRO A 1 92 ? -20.427 9.870 8.836 1.00 68.25 92 PRO A O 1
ATOM 712 N N . ALA A 1 93 ? -20.310 7.634 9.042 1.00 69.00 93 ALA A N 1
ATOM 713 C CA . ALA A 1 93 ? -20.846 7.629 10.396 1.00 69.00 93 ALA A CA 1
ATOM 714 C C . ALA A 1 93 ? -19.849 8.272 11.374 1.00 69.00 93 ALA A C 1
ATOM 716 O O . ALA A 1 93 ? -18.639 8.026 11.298 1.00 69.00 93 ALA A O 1
ATOM 717 N N . ASP A 1 94 ? -20.364 9.054 12.327 1.00 70.19 94 ASP A N 1
ATOM 718 C CA . ASP A 1 94 ? -19.576 9.467 13.484 1.00 70.19 94 ASP A CA 1
ATOM 719 C C . ASP A 1 94 ? -19.489 8.290 14.454 1.00 70.19 94 ASP A C 1
ATOM 721 O O . ASP A 1 94 ? -20.492 7.824 15.002 1.00 70.19 94 ASP A O 1
ATOM 725 N N . VAL A 1 95 ? -18.282 7.766 14.623 1.00 69.75 95 VAL A N 1
ATOM 726 C CA . VAL A 1 95 ? -18.023 6.690 15.571 1.00 69.75 95 VAL A CA 1
ATOM 727 C C . VAL A 1 95 ? -17.551 7.353 16.860 1.00 69.75 95 VAL A C 1
ATOM 729 O O . VAL A 1 95 ? -16.539 8.053 16.830 1.00 69.75 95 VAL A O 1
ATOM 732 N N . PRO A 1 96 ? -18.217 7.164 18.010 1.00 65.44 96 PRO A N 1
ATOM 733 C CA . PRO A 1 96 ? -17.725 7.690 19.277 1.00 65.44 96 PRO A CA 1
ATOM 734 C C . PRO A 1 96 ? -16.368 7.061 19.630 1.00 65.44 96 PRO A C 1
ATOM 736 O O . PRO A 1 96 ? -16.112 5.917 19.247 1.00 65.44 96 PRO A O 1
ATOM 739 N N . PRO A 1 97 ? -15.486 7.749 20.374 1.00 57.81 97 PRO A N 1
ATOM 740 C CA . PRO A 1 97 ? -14.314 7.090 20.936 1.00 57.81 97 PRO A CA 1
ATOM 741 C C . PRO A 1 97 ? -14.760 5.889 21.781 1.00 57.81 97 PRO A C 1
ATOM 743 O O . PRO A 1 97 ? -15.747 5.978 22.520 1.00 57.81 97 PRO A O 1
ATOM 746 N N . ALA A 1 98 ? -14.037 4.768 21.673 1.00 53.50 98 ALA A N 1
ATOM 747 C CA . ALA A 1 98 ? -14.254 3.619 22.543 1.00 53.50 98 ALA A CA 1
ATOM 748 C C . ALA A 1 98 ? -14.248 4.117 23.993 1.00 53.50 98 ALA A C 1
ATOM 750 O O . ALA A 1 98 ? -13.321 4.828 24.396 1.00 53.50 98 ALA A O 1
ATOM 751 N N . ARG A 1 99 ? -15.296 3.798 24.770 1.00 40.88 99 ARG A N 1
ATOM 752 C CA . ARG A 1 99 ? -15.317 4.118 26.202 1.00 40.88 99 ARG A CA 1
ATOM 753 C C . ARG A 1 99 ? -14.034 3.547 26.781 1.00 40.88 99 ARG A C 1
ATOM 755 O O . ARG A 1 99 ? -13.829 2.338 26.712 1.00 40.88 99 ARG A O 1
ATOM 762 N N . SER A 1 100 ? -13.169 4.418 27.295 1.00 36.50 100 SER A N 1
ATOM 763 C CA . SER A 1 100 ? -11.971 4.006 28.011 1.00 36.50 100 SER A CA 1
ATOM 764 C C . SER A 1 100 ? -12.390 2.932 29.006 1.00 36.50 100 SER A C 1
ATOM 766 O O . SER A 1 100 ? -13.225 3.204 29.876 1.00 36.50 100 SER A O 1
ATOM 768 N N . ALA A 1 101 ? -11.865 1.714 28.845 1.00 37.94 101 ALA A N 1
ATOM 769 C CA . ALA A 1 101 ? -11.974 0.711 29.890 1.00 37.94 101 ALA A CA 1
ATOM 770 C C . ALA A 1 101 ? -11.543 1.396 31.199 1.00 37.94 101 ALA A C 1
ATOM 772 O O . ALA A 1 101 ? -10.563 2.153 31.173 1.00 37.94 101 ALA A O 1
ATOM 773 N N . PRO A 1 102 ? -12.299 1.243 32.301 1.00 30.08 102 PRO A N 1
ATOM 774 C CA . PRO A 1 102 ? -11.985 1.948 33.532 1.00 30.08 102 PRO A CA 1
ATOM 775 C C . PRO A 1 102 ? -10.529 1.667 33.898 1.00 30.08 102 PRO A C 1
ATOM 777 O O . PRO A 1 102 ? -10.061 0.533 33.768 1.00 30.08 102 PRO A O 1
ATOM 780 N N . ALA A 1 103 ? -9.808 2.722 34.286 1.00 32.94 103 ALA A N 1
ATOM 781 C CA . ALA A 1 103 ? -8.420 2.625 34.702 1.00 32.94 103 ALA A CA 1
ATOM 782 C C . ALA A 1 103 ? -8.285 1.478 35.710 1.00 32.94 103 ALA A C 1
ATOM 784 O O . ALA A 1 103 ? -8.999 1.451 36.714 1.00 32.94 103 ALA A O 1
ATOM 785 N N . PHE A 1 104 ? -7.407 0.520 35.410 1.00 35.66 104 PHE A N 1
ATOM 786 C CA . PHE A 1 104 ? -7.074 -0.585 36.300 1.00 35.66 104 PHE A CA 1
ATOM 787 C C . PHE A 1 104 ? -6.548 -0.021 37.626 1.00 35.66 104 PHE A C 1
ATOM 789 O O . PHE A 1 104 ? -5.369 0.299 37.769 1.00 35.66 104 PHE A O 1
ATOM 796 N N . GLY A 1 105 ? -7.440 0.119 38.602 1.00 32.12 105 GLY A N 1
ATOM 797 C CA . GLY A 1 105 ?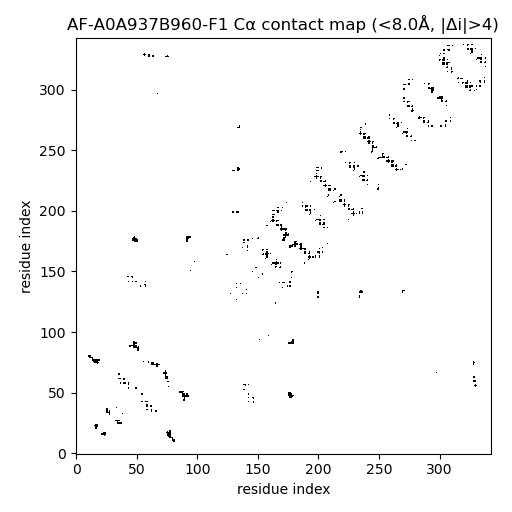 -7.096 0.298 39.999 1.00 32.12 105 GLY A CA 1
ATOM 798 C C . GLY A 1 105 ? -6.877 -1.070 40.633 1.00 32.12 105 GLY A C 1
ATOM 799 O O . GLY A 1 105 ? -7.824 -1.832 40.783 1.00 32.12 105 GLY A O 1
ATOM 800 N N . GLY A 1 106 ? -5.635 -1.348 41.030 1.00 32.94 106 GLY A N 1
ATOM 801 C CA . GLY A 1 106 ? -5.291 -2.429 41.954 1.00 32.94 106 GLY A CA 1
ATOM 802 C C . GLY A 1 106 ? -4.962 -3.773 41.301 1.00 32.94 106 GLY A C 1
ATOM 803 O O . GLY A 1 106 ? -5.814 -4.451 40.739 1.00 32.94 106 GLY A O 1
ATOM 804 N N . LEU A 1 107 ? -3.702 -4.184 41.455 1.00 42.00 107 LEU A N 1
ATOM 805 C CA . LEU A 1 107 ? -3.220 -5.544 41.226 1.00 42.00 107 LEU A CA 1
ATOM 806 C C . LEU A 1 107 ? -3.998 -6.543 42.095 1.00 42.00 107 LEU A C 1
ATOM 808 O O . LEU A 1 107 ? -3.691 -6.723 43.270 1.00 42.00 107 LEU A O 1
ATOM 812 N N . MET A 1 108 ? -4.948 -7.247 41.494 1.00 36.72 108 MET A N 1
ATOM 813 C CA . MET A 1 108 ? -5.259 -8.624 41.862 1.00 36.72 108 MET A CA 1
ATOM 814 C C . MET A 1 108 ? -5.101 -9.445 40.591 1.00 36.72 108 MET A C 1
ATOM 816 O O . MET A 1 108 ? -5.717 -9.142 39.570 1.00 36.72 108 MET A O 1
ATOM 820 N N . ALA A 1 109 ? -4.203 -10.429 40.634 1.00 35.88 109 ALA A N 1
ATOM 821 C CA . ALA A 1 109 ? -3.960 -11.333 39.524 1.00 35.88 109 ALA A CA 1
ATOM 822 C C . ALA A 1 109 ? -5.294 -11.941 39.071 1.00 35.88 109 ALA A C 1
ATOM 824 O O . ALA A 1 109 ? -5.964 -12.631 39.841 1.00 35.88 109 ALA A O 1
ATOM 825 N N . ALA A 1 110 ? -5.686 -11.654 37.829 1.00 38.47 110 ALA A N 1
ATOM 826 C CA . ALA A 1 110 ? -6.808 -12.332 37.211 1.00 38.47 110 ALA A CA 1
ATOM 827 C C . ALA A 1 110 ? -6.482 -13.835 37.146 1.00 38.47 110 ALA A C 1
ATOM 829 O O . ALA A 1 110 ? -5.348 -14.191 36.802 1.00 38.47 110 ALA A O 1
ATOM 830 N N . PRO A 1 111 ? -7.432 -14.728 37.475 1.00 38.62 111 PRO A N 1
ATOM 831 C CA . PRO A 1 111 ? -7.233 -16.149 37.237 1.00 38.62 111 PRO A CA 1
ATOM 832 C C . PRO A 1 111 ? -6.961 -16.364 35.740 1.00 38.62 111 PRO A C 1
ATOM 834 O O . PRO A 1 111 ? -7.474 -15.595 34.918 1.00 38.62 111 PRO A O 1
ATOM 837 N N . PRO A 1 112 ? -6.154 -17.375 35.363 1.00 35.03 112 PRO A N 1
ATOM 838 C CA . PRO A 1 112 ? -5.923 -17.678 33.959 1.00 35.03 112 PRO A CA 1
ATOM 839 C C . PRO A 1 112 ? -7.279 -17.845 33.277 1.00 35.03 112 PRO A C 1
ATOM 841 O O . PRO A 1 112 ? -8.126 -18.610 33.748 1.00 35.03 112 PRO A O 1
ATOM 844 N N . ALA A 1 113 ? -7.498 -17.078 32.207 1.00 42.03 113 ALA A N 1
ATOM 845 C CA . ALA A 1 113 ? -8.697 -17.214 31.401 1.00 42.03 113 ALA A CA 1
ATOM 846 C C . ALA A 1 113 ? -8.842 -18.696 31.016 1.00 42.03 113 ALA A C 1
ATOM 848 O O . ALA A 1 113 ? -7.845 -19.310 30.613 1.00 42.03 113 ALA A O 1
ATOM 849 N N . PRO A 1 114 ? -10.037 -19.298 31.159 1.00 34.72 114 PRO A N 1
ATOM 850 C CA . PRO A 1 114 ? -10.241 -20.643 30.650 1.00 34.72 114 PRO A CA 1
ATOM 851 C C . PRO A 1 114 ? -9.878 -20.639 29.159 1.00 34.72 114 PRO A C 1
ATOM 853 O O . PRO A 1 114 ? -10.121 -19.626 28.492 1.00 34.72 114 PRO A O 1
ATOM 856 N N . PRO A 1 115 ? -9.282 -21.723 28.626 1.00 35.28 115 PRO A N 1
ATOM 857 C CA . PRO A 1 115 ? -9.029 -21.821 27.198 1.00 35.28 115 PRO A CA 1
ATOM 858 C C . PRO A 1 115 ? -10.343 -21.511 26.499 1.00 35.28 115 PRO A C 1
ATOM 860 O O . PRO A 1 115 ? -11.346 -22.179 26.760 1.00 35.28 115 PRO A O 1
ATOM 863 N N . SER A 1 116 ? -10.343 -20.432 25.709 1.00 44.53 116 SER A N 1
ATOM 864 C CA . SER A 1 116 ? -11.509 -19.986 24.961 1.00 44.53 116 SER A CA 1
ATOM 865 C C . SER A 1 116 ? -12.040 -21.208 24.238 1.00 44.53 116 SER A C 1
ATOM 867 O O . SER A 1 116 ? -11.389 -21.736 23.335 1.00 44.53 116 SER A O 1
ATOM 869 N N . ALA A 1 117 ? -13.176 -21.721 24.707 1.00 33.97 117 ALA A N 1
ATOM 870 C CA . ALA A 1 117 ? -13.872 -22.779 24.024 1.00 33.97 117 ALA A CA 1
ATOM 871 C C . ALA A 1 117 ? -14.248 -22.174 22.678 1.00 33.97 117 ALA A C 1
ATOM 873 O O . ALA A 1 117 ? -15.161 -21.352 22.592 1.00 33.97 117 ALA A O 1
ATOM 874 N N . VAL A 1 118 ? -13.487 -22.543 21.649 1.00 42.19 118 VAL A N 1
ATOM 875 C CA . VAL A 1 118 ? -13.815 -22.319 20.251 1.00 42.19 118 VAL A CA 1
ATOM 876 C C . VAL A 1 118 ? -15.122 -23.071 20.014 1.00 42.19 118 VAL A C 1
ATOM 878 O O . VAL A 1 118 ? -15.148 -24.210 19.559 1.00 42.19 118 VAL A O 1
ATOM 881 N N . ARG A 1 119 ? -16.248 -22.452 20.378 1.00 37.31 119 ARG A N 1
ATOM 882 C CA . ARG A 1 119 ? -17.500 -22.705 19.677 1.00 37.31 119 ARG A CA 1
ATOM 883 C C . ARG A 1 119 ? -17.209 -22.232 18.268 1.00 37.31 119 ARG A C 1
ATOM 885 O O . ARG A 1 119 ? -16.846 -21.071 18.117 1.00 37.31 119 ARG A O 1
ATOM 892 N N . GLY A 1 120 ? -17.265 -23.150 17.305 1.00 40.75 120 GLY A N 1
ATOM 893 C CA . GLY A 1 120 ? -16.928 -22.947 15.895 1.00 40.75 120 GLY A CA 1
ATOM 894 C C . GLY A 1 120 ? -17.717 -21.815 15.241 1.00 40.75 120 GLY A C 1
ATOM 895 O O . GLY A 1 120 ? -18.627 -22.055 14.455 1.00 40.75 120 GLY A O 1
ATOM 896 N N . GLY A 1 121 ? -17.375 -20.584 15.600 1.00 46.97 121 GLY A N 1
ATOM 897 C CA . GLY A 1 121 ? -17.867 -19.357 15.018 1.00 46.97 121 GLY A CA 1
ATOM 898 C C . GLY A 1 121 ? -17.108 -19.116 13.730 1.00 46.97 121 GLY A C 1
ATOM 899 O O . GLY A 1 121 ? -15.879 -19.177 13.696 1.00 46.97 121 GLY A O 1
ATOM 900 N N . VAL A 1 122 ? -17.861 -18.874 12.667 1.00 59.09 122 VAL A N 1
ATOM 901 C CA . VAL A 1 122 ? -17.334 -18.411 11.388 1.00 59.09 122 VAL A CA 1
ATOM 902 C C . VAL A 1 122 ? -16.463 -17.183 11.669 1.00 59.09 122 VAL A C 1
ATOM 904 O O . VAL A 1 122 ? -16.945 -16.230 12.276 1.00 59.09 122 VAL A O 1
ATOM 907 N N . ASN A 1 123 ? -15.179 -17.218 11.294 1.00 73.75 123 ASN A N 1
ATOM 908 C CA . ASN A 1 123 ? -14.334 -16.026 11.352 1.00 73.75 123 ASN A CA 1
ATOM 909 C C . ASN A 1 123 ? -14.962 -14.986 10.405 1.00 73.75 123 ASN A C 1
ATOM 911 O O . ASN A 1 123 ? -14.992 -15.245 9.200 1.00 73.75 123 ASN A O 1
ATOM 915 N N . PRO A 1 124 ? -15.480 -13.853 10.913 1.00 73.88 124 PRO A N 1
ATOM 916 C CA . PRO A 1 124 ? -16.242 -12.908 10.100 1.00 73.88 124 PRO A CA 1
ATOM 917 C C . PRO A 1 124 ? -15.401 -12.282 8.984 1.00 73.88 124 PRO A C 1
ATOM 919 O O . PRO A 1 124 ? -15.970 -11.832 8.008 1.00 73.88 124 PRO A O 1
ATOM 922 N N . LEU A 1 125 ? -14.068 -12.315 9.090 1.00 87.44 125 LEU A N 1
ATOM 923 C CA . LEU A 1 125 ? -13.135 -11.780 8.092 1.00 87.44 125 LEU A CA 1
ATOM 924 C C . LEU A 1 125 ? -12.293 -12.884 7.431 1.00 87.44 125 LEU A C 1
ATOM 926 O O . LEU A 1 125 ? -11.144 -12.659 7.050 1.00 87.44 125 LEU A O 1
ATOM 930 N N . ALA A 1 126 ? -12.817 -14.112 7.356 1.00 83.56 126 ALA A N 1
ATOM 931 C CA . ALA A 1 126 ? -12.095 -15.263 6.802 1.00 83.56 126 ALA A CA 1
ATOM 932 C C . ALA A 1 126 ? -11.667 -15.081 5.334 1.00 83.56 126 ALA A C 1
ATOM 934 O O . ALA A 1 126 ? -10.739 -15.743 4.875 1.00 83.56 126 ALA A O 1
ATOM 935 N N . ASP A 1 127 ? -12.345 -14.205 4.602 1.00 82.50 127 ASP A N 1
ATOM 936 C CA . ASP A 1 127 ? -12.110 -13.883 3.197 1.00 82.50 127 ASP A CA 1
ATOM 937 C C . ASP A 1 127 ? -10.992 -12.841 2.980 1.00 82.50 127 ASP A C 1
ATOM 939 O O . ASP A 1 127 ? -10.582 -12.591 1.843 1.00 82.50 127 ASP A O 1
ATOM 943 N N . VAL A 1 128 ? -10.472 -12.237 4.053 1.00 90.50 128 VAL A N 1
ATOM 944 C CA . VAL A 1 128 ? -9.398 -11.239 3.996 1.00 90.50 128 VAL A CA 1
ATOM 945 C C . VAL A 1 128 ? -8.082 -11.878 4.447 1.00 90.50 128 VAL A C 1
ATOM 947 O O . VAL A 1 128 ? -7.727 -11.891 5.625 1.00 90.50 128 VAL A O 1
ATOM 950 N N . SER A 1 129 ? -7.342 -12.437 3.487 1.00 91.94 129 SER A N 1
ATOM 951 C CA . SER A 1 129 ? -6.050 -13.088 3.736 1.00 91.94 129 SER A CA 1
ATOM 952 C C . SER A 1 129 ? -4.878 -12.099 3.755 1.00 91.94 129 SER A C 1
ATOM 954 O O . SER A 1 129 ? -4.922 -11.048 3.118 1.00 91.94 129 SER A O 1
ATOM 956 N N . LEU A 1 130 ? -3.778 -12.465 4.426 1.00 91.00 130 LEU A N 1
ATOM 957 C CA . LEU A 1 130 ? -2.532 -11.684 4.392 1.00 91.00 130 LEU A CA 1
ATOM 958 C C . LEU A 1 130 ? -1.983 -11.510 2.969 1.00 91.00 130 LEU A C 1
ATOM 960 O O . LEU A 1 130 ? -1.466 -10.443 2.657 1.00 91.00 130 LEU A O 1
ATOM 964 N N . ASP A 1 131 ? -2.117 -12.519 2.105 1.00 90.00 131 ASP A N 1
ATOM 965 C CA . ASP A 1 131 ? -1.665 -12.428 0.711 1.00 90.00 131 ASP A CA 1
ATOM 966 C C . ASP A 1 131 ? -2.456 -11.373 -0.066 1.00 90.00 131 ASP A C 1
ATOM 968 O O . ASP A 1 131 ? -1.881 -10.604 -0.836 1.00 90.00 131 ASP A O 1
ATOM 972 N N . ARG A 1 132 ? -3.766 -11.277 0.195 1.00 89.88 132 ARG A N 1
ATOM 973 C CA . ARG A 1 132 ? -4.617 -10.233 -0.376 1.00 89.88 132 ARG A CA 1
ATOM 974 C C . ARG A 1 132 ? -4.194 -8.849 0.117 1.00 89.88 132 ARG A C 1
ATOM 976 O O . ARG A 1 132 ? -3.982 -7.962 -0.705 1.00 89.88 132 ARG A O 1
ATOM 983 N N . LEU A 1 133 ? -3.996 -8.679 1.429 1.00 92.00 133 LEU A N 1
ATOM 984 C CA . LEU A 1 133 ? -3.507 -7.419 2.015 1.00 92.00 133 LEU A CA 1
ATOM 985 C C . LEU A 1 133 ? -2.138 -7.001 1.461 1.00 92.00 133 LEU A C 1
ATOM 987 O O . LEU A 1 133 ? -1.835 -5.813 1.384 1.00 92.00 133 LEU A O 1
ATOM 991 N N . ALA A 1 134 ? -1.293 -7.971 1.108 1.00 90.50 134 ALA A N 1
ATOM 992 C CA . ALA A 1 134 ? 0.067 -7.730 0.645 1.00 90.50 134 ALA A CA 1
ATOM 993 C C . ALA A 1 134 ? 0.150 -7.231 -0.802 1.00 90.50 134 ALA A C 1
ATOM 995 O O . ALA A 1 134 ? 1.227 -6.798 -1.199 1.00 90.50 134 ALA A O 1
ATOM 996 N N . ILE A 1 135 ? -0.927 -7.338 -1.587 1.00 83.50 135 ILE A N 1
ATOM 997 C CA . ILE A 1 135 ? -0.923 -7.046 -3.029 1.00 83.50 135 ILE A CA 1
ATOM 998 C C . ILE A 1 135 ? -1.997 -6.022 -3.390 1.00 83.50 135 ILE A C 1
ATOM 1000 O O . ILE A 1 135 ? -1.738 -5.135 -4.195 1.00 83.50 135 ILE A O 1
ATOM 1004 N N . GLU A 1 136 ? -3.199 -6.127 -2.820 1.00 83.50 136 GLU A N 1
ATOM 1005 C CA . GLU A 1 136 ? -4.276 -5.197 -3.149 1.00 83.50 136 GLU A CA 1
ATOM 1006 C C . GLU A 1 136 ? -4.017 -3.807 -2.559 1.00 83.50 136 GLU A C 1
ATOM 1008 O O . GLU A 1 136 ? -3.599 -3.658 -1.411 1.00 83.50 136 GLU A O 1
ATOM 1013 N N . ASP A 1 137 ? -4.300 -2.796 -3.372 1.00 78.94 137 ASP A N 1
ATOM 1014 C CA . ASP A 1 137 ? -4.333 -1.380 -3.009 1.00 78.94 137 ASP A CA 1
ATOM 1015 C C . ASP A 1 137 ? -5.354 -1.115 -1.879 1.00 78.94 137 ASP A C 1
ATOM 1017 O O . ASP A 1 137 ? -6.404 -1.752 -1.793 1.00 78.94 137 ASP A O 1
ATOM 1021 N N . GLU A 1 138 ? -5.073 -0.198 -0.970 1.00 79.88 138 GLU A N 1
ATOM 1022 C CA . GLU A 1 138 ? -5.791 -0.082 0.301 1.00 79.88 138 GLU A CA 1
ATOM 1023 C C . GLU A 1 138 ? -7.234 0.439 0.168 1.00 79.88 138 GLU A C 1
ATOM 1025 O O . GLU A 1 138 ? -8.137 -0.220 0.698 1.00 79.88 138 GLU A O 1
ATOM 1030 N N . PRO A 1 139 ? -7.526 1.543 -0.560 1.00 74.44 139 PRO A N 1
ATOM 1031 C CA . PRO A 1 139 ? -8.898 2.051 -0.731 1.00 74.44 139 PRO A CA 1
ATOM 1032 C C . PRO A 1 139 ? -9.808 1.017 -1.403 1.00 74.44 139 PRO A C 1
ATOM 1034 O O . PRO A 1 139 ? -10.983 0.841 -1.096 1.00 74.44 139 PRO A O 1
ATOM 1037 N N . VAL A 1 140 ? -9.197 0.275 -2.311 1.00 78.06 140 VAL A N 1
ATOM 1038 C CA . VAL A 1 140 ? -9.736 -0.835 -3.080 1.00 78.06 140 VAL A CA 1
ATOM 1039 C C . VAL A 1 140 ? -10.187 -2.000 -2.205 1.00 78.06 140 VAL A C 1
ATOM 1041 O O . VAL A 1 140 ? -11.234 -2.599 -2.459 1.00 78.06 140 VAL A O 1
ATOM 1044 N N . LEU A 1 141 ? -9.353 -2.355 -1.233 1.00 86.31 141 LEU A N 1
ATOM 1045 C CA . LEU A 1 141 ? -9.550 -3.474 -0.335 1.00 86.31 141 LEU A CA 1
ATOM 1046 C C . LEU A 1 141 ? -10.613 -3.086 0.684 1.00 86.31 141 LEU A C 1
ATOM 1048 O O . LEU A 1 141 ? -11.564 -3.836 0.896 1.00 86.31 141 LEU A O 1
ATOM 1052 N N . ILE A 1 142 ? -10.468 -1.904 1.290 1.00 86.44 142 ILE A N 1
ATOM 1053 C CA . ILE A 1 142 ? -11.367 -1.468 2.353 1.00 86.44 142 ILE A CA 1
ATOM 1054 C C . ILE A 1 142 ? -12.782 -1.229 1.831 1.00 86.44 142 ILE A C 1
ATOM 1056 O O . ILE A 1 142 ? -13.734 -1.603 2.508 1.00 86.44 142 ILE A O 1
ATOM 1060 N N . ALA A 1 143 ? -12.934 -0.709 0.610 1.00 80.44 143 ALA A N 1
ATOM 1061 C CA . ALA A 1 143 ? -14.240 -0.564 -0.021 1.00 80.44 143 ALA A CA 1
ATOM 1062 C C . ALA A 1 143 ? -14.940 -1.924 -0.201 1.00 80.44 143 ALA A C 1
ATOM 1064 O O . ALA A 1 143 ? -16.095 -2.111 0.186 1.00 80.44 143 ALA A O 1
ATOM 1065 N N . ASP A 1 144 ? -14.209 -2.923 -0.699 1.00 84.38 144 ASP A N 1
ATOM 1066 C CA . ASP A 1 144 ? -14.741 -4.273 -0.879 1.00 84.38 144 ASP A CA 1
ATOM 1067 C C . ASP A 1 144 ? -15.086 -4.963 0.453 1.00 84.38 144 ASP A C 1
ATOM 1069 O O . ASP A 1 144 ? -16.075 -5.698 0.545 1.00 84.38 144 ASP A O 1
ATOM 1073 N N . VAL A 1 145 ? -14.307 -4.723 1.508 1.00 89.50 145 VAL A N 1
ATOM 1074 C CA . VAL A 1 145 ? -14.624 -5.197 2.864 1.00 89.50 145 VAL A CA 1
ATOM 1075 C C . VAL A 1 145 ? -15.875 -4.497 3.403 1.00 89.50 145 VAL A C 1
ATOM 1077 O O . VAL A 1 145 ? -16.796 -5.177 3.852 1.00 89.50 145 VAL A O 1
ATOM 1080 N N . LEU A 1 146 ? -15.965 -3.169 3.293 1.00 84.56 146 LEU A N 1
ATOM 1081 C CA . LEU A 1 146 ? -17.101 -2.381 3.786 1.00 84.56 146 LEU A CA 1
ATOM 1082 C C . LEU A 1 146 ? -18.418 -2.696 3.069 1.00 84.56 146 LEU A C 1
ATOM 1084 O O . LEU A 1 146 ? -19.484 -2.566 3.667 1.00 84.56 146 LEU A O 1
ATOM 1088 N N . SER A 1 147 ? -18.358 -3.181 1.825 1.00 81.94 147 SER A N 1
ATOM 1089 C CA . SER A 1 147 ? -19.543 -3.658 1.098 1.00 81.94 147 SER A CA 1
ATOM 1090 C C . SER A 1 147 ? -20.200 -4.903 1.721 1.00 81.94 147 SER A C 1
ATOM 1092 O O . SER A 1 147 ? -21.342 -5.226 1.394 1.00 81.94 147 SER A O 1
ATOM 1094 N N . ARG A 1 148 ? -19.491 -5.609 2.613 1.00 85.94 148 ARG A N 1
ATOM 1095 C CA . ARG A 1 148 ? -19.952 -6.837 3.288 1.00 85.94 148 ARG A CA 1
ATOM 1096 C C . ARG A 1 148 ? -19.980 -6.716 4.809 1.00 85.94 148 ARG A C 1
ATOM 1098 O O . ARG A 1 148 ? -20.810 -7.362 5.439 1.00 85.94 148 ARG A O 1
ATOM 1105 N N . HIS A 1 149 ? -19.114 -5.876 5.371 1.00 88.38 149 HIS A N 1
ATOM 1106 C CA . HIS A 1 149 ? -18.963 -5.656 6.806 1.00 88.38 149 HIS A CA 1
ATOM 1107 C C . HIS A 1 149 ? -19.116 -4.166 7.113 1.00 88.38 149 HIS A C 1
ATOM 1109 O O . HIS A 1 149 ? -18.204 -3.389 6.823 1.00 88.38 149 HIS A O 1
ATOM 1115 N N . PRO A 1 150 ? -20.236 -3.729 7.710 1.00 87.38 150 PRO A N 1
ATOM 1116 C CA . PRO A 1 150 ? -20.415 -2.336 8.092 1.00 87.38 150 PRO A CA 1
ATOM 1117 C C . PRO A 1 150 ? -19.287 -1.849 9.007 1.00 87.38 150 PRO A C 1
ATOM 1119 O O . PRO A 1 150 ? -18.791 -2.591 9.855 1.00 87.38 150 PRO A O 1
ATOM 1122 N N . ALA A 1 151 ? -18.937 -0.565 8.911 1.00 88.44 151 ALA A N 1
ATOM 1123 C CA . ALA A 1 151 ? -17.854 0.026 9.702 1.00 88.44 151 ALA A CA 1
ATOM 1124 C C . ALA A 1 151 ? -17.980 -0.249 11.215 1.00 88.44 151 ALA A C 1
ATOM 1126 O O . ALA A 1 151 ? -16.992 -0.561 11.876 1.00 88.44 151 ALA A O 1
ATOM 1127 N N . ALA A 1 152 ? -19.200 -0.196 11.759 1.00 88.56 152 ALA A N 1
ATOM 1128 C CA . ALA A 1 152 ? -19.462 -0.480 13.169 1.00 88.56 152 ALA A CA 1
ATOM 1129 C C . ALA A 1 152 ? -19.131 -1.931 13.572 1.00 88.56 152 ALA A C 1
ATOM 1131 O O . ALA A 1 152 ? -18.651 -2.157 14.681 1.00 88.56 152 ALA A O 1
ATOM 1132 N N . GLU A 1 153 ? -19.350 -2.905 12.682 1.00 90.62 153 GLU A N 1
ATOM 1133 C CA . GLU A 1 153 ? -18.981 -4.307 12.912 1.00 90.62 153 GLU A CA 1
ATOM 1134 C C . GLU A 1 153 ? -17.459 -4.457 12.963 1.00 90.62 153 GLU A C 1
ATOM 1136 O O . GLU A 1 153 ? -16.930 -5.018 13.923 1.00 90.62 153 GLU A O 1
ATOM 1141 N N . LEU A 1 154 ? -16.748 -3.899 11.977 1.00 93.12 154 LEU A N 1
ATOM 1142 C CA . LEU A 1 154 ? -15.283 -3.939 11.916 1.00 93.12 154 LEU A CA 1
ATOM 1143 C C . LEU A 1 154 ? -14.648 -3.305 13.156 1.00 93.12 154 LEU A C 1
ATOM 1145 O O . LEU A 1 154 ? -13.706 -3.854 13.725 1.00 93.12 154 LEU A O 1
ATOM 1149 N N . ILE A 1 155 ? -15.199 -2.182 13.614 1.00 94.50 155 ILE A N 1
ATOM 1150 C CA . ILE A 1 155 ? -14.744 -1.497 14.827 1.00 94.50 155 ILE A CA 1
ATOM 1151 C C . ILE A 1 155 ? -15.044 -2.335 16.070 1.00 94.50 155 ILE A C 1
ATOM 1153 O O . ILE A 1 155 ? -14.166 -2.497 16.913 1.00 94.50 155 ILE A O 1
ATOM 1157 N N . GLY A 1 156 ? -16.227 -2.948 16.158 1.00 93.56 156 GLY A N 1
ATOM 1158 C CA . GLY A 1 156 ? -16.554 -3.878 17.241 1.00 93.56 156 GLY A CA 1
ATOM 1159 C C . GLY A 1 156 ? -15.597 -5.075 17.304 1.00 93.56 156 GLY A C 1
ATOM 1160 O O . GLY A 1 156 ? -15.146 -5.452 18.387 1.00 93.56 156 GLY A O 1
ATOM 1161 N N . LEU A 1 157 ? -15.219 -5.642 16.154 1.00 94.88 157 LEU A N 1
ATOM 1162 C CA . LEU A 1 157 ? -14.210 -6.706 16.067 1.00 94.88 157 LEU A CA 1
ATOM 1163 C C . LEU A 1 157 ? -12.813 -6.211 16.471 1.00 94.88 157 LEU A C 1
ATOM 1165 O O . LEU A 1 157 ? -12.075 -6.933 17.149 1.00 94.88 157 LEU A O 1
ATOM 1169 N N . ALA A 1 158 ? -12.449 -4.986 16.083 1.00 96.06 15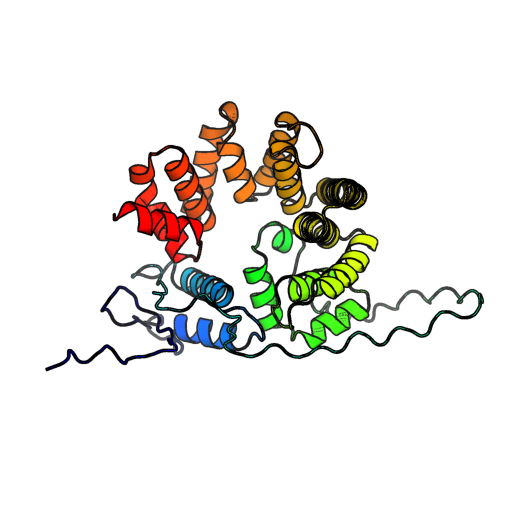8 ALA A N 1
ATOM 1170 C CA . ALA A 1 158 ? -11.177 -4.366 16.440 1.00 96.06 158 ALA A CA 1
ATOM 1171 C C . ALA A 1 158 ? -11.062 -4.126 17.955 1.00 96.06 158 ALA A C 1
ATOM 1173 O O . ALA A 1 158 ? -10.031 -4.439 18.566 1.00 96.06 158 ALA A O 1
ATOM 1174 N N . ASP A 1 159 ? -12.135 -3.627 18.569 1.00 95.19 159 ASP A N 1
ATOM 1175 C CA . ASP A 1 159 ? -12.264 -3.453 20.017 1.00 95.19 159 ASP A CA 1
ATOM 1176 C C . ASP A 1 159 ? -12.272 -4.796 20.757 1.00 95.19 159 ASP A C 1
ATOM 1178 O O . ASP A 1 159 ? -11.700 -4.906 21.841 1.00 95.19 159 ASP A O 1
ATOM 1182 N N . GLY A 1 160 ? -12.819 -5.842 20.131 1.00 93.94 160 GLY A N 1
ATOM 1183 C CA . GLY A 1 160 ? -12.753 -7.230 20.592 1.00 93.94 160 GLY A CA 1
ATOM 1184 C C . GLY A 1 160 ? -11.371 -7.889 20.479 1.00 93.94 160 GLY A C 1
ATOM 1185 O O . GLY A 1 160 ? -11.226 -9.055 20.841 1.00 93.94 160 GLY A O 1
ATOM 1186 N N . GLY A 1 161 ? -10.352 -7.175 19.990 1.00 95.12 161 GLY A N 1
ATOM 1187 C CA . GLY A 1 161 ? -8.968 -7.651 19.960 1.00 95.12 161 GLY A CA 1
ATOM 1188 C C . GLY A 1 161 ? -8.529 -8.312 18.653 1.00 95.12 161 GLY A C 1
ATOM 1189 O O . GLY A 1 161 ? -7.377 -8.727 18.555 1.00 95.12 161 GLY A O 1
ATOM 1190 N N . ASN A 1 162 ? -9.386 -8.406 17.632 1.00 96.50 162 ASN A N 1
ATOM 1191 C CA . ASN A 1 162 ? -9.009 -9.033 16.365 1.00 96.50 162 ASN A CA 1
ATOM 1192 C C . ASN A 1 162 ? -7.951 -8.181 15.629 1.00 96.50 162 ASN A C 1
ATOM 1194 O O . ASN A 1 162 ? -8.233 -7.059 15.215 1.00 96.50 162 ASN A O 1
ATOM 1198 N N . ALA A 1 163 ? -6.736 -8.712 15.451 1.00 96.94 163 ALA A N 1
ATOM 1199 C CA . ALA A 1 163 ? -5.603 -7.959 14.901 1.00 96.94 163 ALA A CA 1
ATOM 1200 C C . ALA A 1 163 ? -5.809 -7.476 13.453 1.00 96.94 163 ALA A C 1
ATOM 1202 O O . ALA A 1 163 ? -5.360 -6.383 13.099 1.00 96.94 163 ALA A O 1
ATOM 1203 N N . LEU A 1 164 ? -6.509 -8.268 12.633 1.00 96.44 164 LEU A N 1
ATOM 1204 C CA . LEU A 1 164 ? -6.887 -7.890 11.273 1.00 96.44 164 LEU A CA 1
ATOM 1205 C C . LEU A 1 164 ? -7.915 -6.755 11.295 1.00 96.44 164 LEU A C 1
ATOM 1207 O O . LEU A 1 164 ? -7.734 -5.756 10.608 1.00 96.44 164 LEU A O 1
ATOM 1211 N N . ALA A 1 165 ? -8.957 -6.865 12.119 1.00 96.56 165 ALA A N 1
ATOM 1212 C CA . ALA A 1 165 ? -9.950 -5.804 12.260 1.00 96.56 165 ALA A CA 1
ATOM 1213 C C . ALA A 1 165 ? -9.327 -4.509 12.804 1.00 96.56 165 ALA A C 1
ATOM 1215 O O . ALA A 1 165 ? -9.665 -3.427 12.341 1.00 96.56 165 ALA A O 1
ATOM 1216 N N . GLN A 1 166 ? -8.366 -4.601 13.728 1.00 98.19 166 GLN A N 1
ATOM 1217 C CA . GLN A 1 166 ? -7.591 -3.447 14.200 1.00 98.19 166 GLN A CA 1
ATOM 1218 C C . GLN A 1 166 ? -6.775 -2.803 13.079 1.00 98.19 166 GLN A C 1
ATOM 1220 O O . GLN A 1 166 ? -6.737 -1.582 12.972 1.00 98.19 166 GLN A O 1
ATOM 1225 N N . HIS A 1 167 ? -6.156 -3.601 12.215 1.00 97.56 167 HIS A N 1
ATOM 1226 C CA . HIS A 1 167 ? -5.474 -3.083 11.035 1.00 97.56 167 HIS A CA 1
ATOM 1227 C C . HIS A 1 167 ? -6.446 -2.377 10.072 1.00 97.56 167 HIS A C 1
ATOM 1229 O O . HIS A 1 167 ? -6.195 -1.238 9.683 1.00 97.56 167 HIS A O 1
ATOM 1235 N N . LEU A 1 168 ? -7.585 -3.004 9.757 1.00 96.06 168 LEU A N 1
ATOM 1236 C CA . LEU A 1 168 ? -8.620 -2.425 8.892 1.00 96.06 168 LEU A CA 1
ATOM 1237 C C . LEU A 1 168 ? -9.208 -1.137 9.484 1.00 96.06 168 LEU A C 1
ATOM 1239 O O . LEU A 1 168 ? -9.332 -0.147 8.772 1.00 96.06 168 LEU A O 1
ATOM 1243 N N . ALA A 1 169 ? -9.502 -1.105 10.786 1.00 95.81 169 ALA A N 1
ATOM 1244 C CA . ALA A 1 169 ? -9.960 0.098 11.481 1.00 95.81 169 ALA A CA 1
ATOM 1245 C C . ALA A 1 169 ? -8.894 1.203 11.450 1.00 95.81 169 ALA A C 1
ATOM 1247 O O . ALA A 1 169 ? -9.213 2.367 11.208 1.00 95.81 169 ALA A O 1
ATOM 1248 N N . GLY A 1 170 ? -7.624 0.834 11.639 1.00 95.88 170 GLY A N 1
ATOM 1249 C CA . GLY A 1 170 ? -6.476 1.713 11.449 1.00 95.88 170 GLY A CA 1
ATOM 1250 C C . GLY A 1 170 ? -6.492 2.402 10.085 1.00 95.88 170 GLY A C 1
ATOM 1251 O O . GLY A 1 170 ? -6.448 3.629 10.008 1.00 95.88 170 GLY A O 1
ATOM 1252 N N . TYR A 1 171 ? -6.648 1.617 9.020 1.00 90.56 171 TYR A N 1
ATOM 1253 C CA . TYR A 1 171 ? -6.772 2.130 7.656 1.00 90.56 171 TYR A CA 1
ATOM 1254 C C . TYR A 1 171 ? -7.997 3.013 7.445 1.00 90.56 171 TYR A C 1
ATOM 1256 O O . TYR A 1 171 ? -7.875 4.108 6.897 1.00 90.56 171 TYR A O 1
ATOM 1264 N N . MET A 1 172 ? -9.168 2.564 7.898 1.00 91.44 172 MET A N 1
ATOM 1265 C CA . MET A 1 172 ? -10.423 3.308 7.780 1.00 91.44 172 MET A CA 1
ATOM 1266 C C . MET A 1 172 ? -10.298 4.706 8.382 1.00 91.44 172 MET A C 1
ATOM 1268 O O . MET A 1 172 ? -10.632 5.686 7.726 1.00 91.44 172 MET A O 1
ATOM 1272 N N . PHE A 1 173 ? -9.757 4.821 9.598 1.00 90.12 173 PHE A N 1
ATOM 1273 C CA . PHE A 1 173 ? -9.548 6.116 10.245 1.00 90.12 173 PHE A CA 1
ATOM 1274 C C . PHE A 1 173 ? -8.421 6.940 9.602 1.00 90.12 173 PHE A C 1
ATOM 1276 O O . PHE A 1 173 ? -8.502 8.167 9.610 1.00 90.12 173 PHE A O 1
ATOM 1283 N N . SER A 1 174 ? -7.393 6.299 9.035 1.00 88.62 174 SER A N 1
ATOM 1284 C CA . SER A 1 174 ? -6.293 6.978 8.332 1.00 88.62 174 SER A CA 1
ATOM 1285 C C . SER A 1 174 ? -6.780 7.668 7.052 1.00 88.62 174 SER A C 1
ATOM 1287 O O . SER A 1 174 ? -6.492 8.845 6.819 1.00 88.62 174 SER A O 1
ATOM 1289 N N . LEU A 1 175 ? -7.571 6.951 6.251 1.00 81.75 175 LEU A N 1
ATOM 1290 C CA . LEU A 1 175 ? -8.088 7.430 4.967 1.00 81.75 175 LEU A CA 1
ATOM 1291 C C . LEU A 1 175 ? -9.419 8.184 5.095 1.00 81.75 175 LEU A C 1
ATOM 1293 O O . LEU A 1 175 ? -9.731 9.017 4.255 1.00 81.75 175 LEU A O 1
ATOM 1297 N N . GLY A 1 176 ? -10.190 7.930 6.152 1.00 81.12 176 GLY A N 1
ATOM 1298 C CA . GLY A 1 176 ? -11.557 8.434 6.288 1.00 81.12 176 GLY A CA 1
ATOM 1299 C C . GLY A 1 176 ? -12.603 7.602 5.543 1.00 81.12 176 GLY A C 1
ATOM 1300 O O . GLY A 1 176 ? -13.690 8.101 5.285 1.00 81.12 176 GLY A O 1
ATOM 1301 N N . VAL A 1 177 ? -12.305 6.344 5.204 1.00 79.69 177 VAL A N 1
ATOM 1302 C CA . VAL A 1 177 ? -13.237 5.455 4.492 1.00 79.69 177 VAL A CA 1
ATOM 1303 C C . VAL A 1 177 ? -14.059 4.648 5.498 1.00 79.69 177 VAL A C 1
ATOM 1305 O O . VAL A 1 177 ? -13.518 4.015 6.400 1.00 79.69 177 VAL A O 1
ATOM 1308 N N . GLY A 1 178 ? -15.383 4.666 5.373 1.00 80.81 178 GLY A N 1
ATOM 1309 C CA . GLY A 1 178 ? -16.338 4.054 6.308 1.00 80.81 178 GLY A CA 1
ATOM 1310 C C . GLY A 1 178 ? -16.612 4.889 7.565 1.00 80.81 178 GLY A C 1
ATOM 1311 O O . GLY A 1 178 ? -17.671 4.751 8.179 1.00 80.81 178 GLY A O 1
ATOM 1312 N N . VAL A 1 179 ? -15.676 5.760 7.944 1.00 84.38 179 VAL A N 1
ATOM 1313 C CA . VAL A 1 179 ? -15.660 6.562 9.178 1.00 84.38 179 VAL A CA 1
ATOM 1314 C C . VAL A 1 179 ? -15.030 7.918 8.912 1.00 84.38 179 VAL A C 1
ATOM 1316 O O . VAL A 1 179 ? -14.239 8.060 7.992 1.00 84.38 179 VAL A O 1
ATOM 1319 N N . LYS A 1 180 ? -15.315 8.925 9.738 1.00 80.62 180 LYS A N 1
ATOM 1320 C CA . LYS A 1 180 ? -14.612 10.207 9.623 1.00 80.62 180 LYS A CA 1
ATOM 1321 C C . LYS A 1 180 ? -13.105 10.017 9.845 1.00 80.62 180 LYS A C 1
ATOM 1323 O O . LYS A 1 180 ? -12.706 9.330 10.787 1.00 80.62 180 LYS A O 1
ATOM 1328 N N . LYS A 1 181 ? -12.283 10.658 9.007 1.00 83.12 181 LYS A N 1
ATOM 1329 C CA . LYS A 1 181 ? -10.819 10.644 9.132 1.00 83.12 181 LYS A CA 1
ATOM 1330 C C . LYS A 1 181 ? -10.383 11.104 10.528 1.00 83.12 181 LYS A C 1
ATOM 1332 O O . LYS A 1 181 ? -10.787 12.171 10.990 1.00 83.12 181 LYS A O 1
ATOM 1337 N N . ASP A 1 182 ? -9.555 10.296 11.183 1.00 86.56 182 ASP A N 1
ATOM 1338 C CA . ASP A 1 182 ? -9.011 10.535 12.522 1.00 86.56 182 ASP A CA 1
ATOM 1339 C C . ASP A 1 182 ? -7.667 9.800 12.674 1.00 86.56 182 ASP A C 1
ATOM 1341 O O . ASP A 1 182 ? -7.588 8.631 13.059 1.00 86.56 182 ASP A O 1
ATOM 1345 N N . VAL A 1 183 ? -6.576 10.503 12.370 1.00 89.56 183 VAL A N 1
ATOM 1346 C CA . VAL A 1 183 ? -5.213 9.944 12.382 1.00 89.56 183 VAL A CA 1
ATOM 1347 C C . VAL A 1 183 ? -4.799 9.447 13.776 1.00 89.56 183 VAL A C 1
ATOM 1349 O O . VAL A 1 183 ? -4.060 8.468 13.896 1.00 89.56 183 VAL A O 1
ATOM 1352 N N . ALA A 1 184 ? -5.296 10.068 14.850 1.00 94.25 184 ALA A N 1
ATOM 1353 C CA . ALA A 1 184 ? -4.970 9.649 16.211 1.00 94.25 184 ALA A CA 1
ATOM 1354 C C . ALA A 1 184 ? -5.591 8.282 16.535 1.00 94.25 184 ALA A C 1
ATOM 1356 O O . ALA A 1 184 ? -4.925 7.409 17.103 1.00 94.25 184 ALA A O 1
ATOM 1357 N N . ARG A 1 185 ? -6.843 8.056 16.122 1.00 94.69 185 ARG A N 1
ATOM 1358 C CA . ARG A 1 185 ? -7.478 6.735 16.242 1.00 94.69 185 ARG A CA 1
ATOM 1359 C C . ARG A 1 185 ? -6.855 5.709 15.316 1.00 94.69 185 ARG A C 1
ATOM 1361 O O . ARG A 1 185 ? -6.667 4.573 15.749 1.00 94.69 185 ARG A O 1
ATOM 1368 N N . ALA A 1 186 ? -6.502 6.105 14.094 1.00 96.12 186 ALA A N 1
ATOM 1369 C CA . ALA A 1 186 ? -5.776 5.243 13.168 1.00 96.12 186 ALA A CA 1
ATOM 1370 C C . ALA A 1 186 ? -4.521 4.678 13.842 1.00 96.12 186 ALA A C 1
ATOM 1372 O O . ALA A 1 186 ? -4.366 3.460 13.946 1.00 96.12 186 ALA A O 1
ATOM 1373 N N . ARG A 1 187 ? -3.697 5.562 14.427 1.00 98.06 187 ARG A N 1
ATOM 1374 C CA . ARG A 1 187 ? -2.520 5.174 15.213 1.00 98.06 187 ARG A CA 1
ATOM 1375 C C . ARG A 1 187 ? -2.903 4.214 16.332 1.00 98.06 187 ARG A C 1
ATOM 1377 O O . ARG A 1 187 ? -2.346 3.128 16.396 1.00 98.06 187 ARG A O 1
ATOM 1384 N N . ALA A 1 188 ? -3.870 4.559 17.180 1.00 98.12 188 ALA A N 1
ATOM 1385 C CA . ALA A 1 188 ? -4.256 3.720 18.317 1.00 98.12 188 ALA A CA 1
ATOM 1386 C C . ALA A 1 188 ? -4.685 2.290 17.927 1.00 98.12 188 ALA A C 1
ATOM 1388 O O . ALA A 1 188 ? -4.352 1.344 18.642 1.00 98.12 188 ALA A O 1
ATOM 1389 N N . TYR A 1 189 ? -5.398 2.098 16.816 1.00 98.44 189 TYR A N 1
ATOM 1390 C CA . TYR A 1 189 ? -5.742 0.752 16.343 1.00 98.44 189 TYR A CA 1
ATOM 1391 C C . TYR A 1 189 ? -4.545 0.018 15.734 1.00 98.44 189 TYR A C 1
ATOM 1393 O O . TYR A 1 189 ? -4.344 -1.165 16.019 1.00 98.44 189 TYR A O 1
ATOM 1401 N N . LEU A 1 190 ? -3.714 0.712 14.957 1.00 98.62 190 LEU A N 1
ATOM 1402 C CA . LEU A 1 190 ? -2.510 0.132 14.362 1.00 98.62 190 LEU A CA 1
ATOM 1403 C C . LEU A 1 190 ? -1.483 -0.283 15.420 1.00 98.62 190 LEU A C 1
ATOM 1405 O O . LEU A 1 190 ? -0.861 -1.330 15.278 1.00 98.62 190 LEU A O 1
ATOM 1409 N N . GLU A 1 191 ? -1.373 0.466 16.517 1.00 98.62 191 GLU A N 1
ATOM 1410 C CA . GLU A 1 191 ? -0.587 0.099 17.700 1.00 98.62 191 GLU A CA 1
ATOM 1411 C C . GLU A 1 191 ? -1.032 -1.248 18.280 1.00 98.62 191 GLU A C 1
ATOM 1413 O O . GLU A 1 191 ? -0.207 -2.130 18.519 1.00 98.62 191 GLU A O 1
ATOM 1418 N N . LYS A 1 192 ? -2.347 -1.449 18.446 1.00 98.62 192 LYS A N 1
ATOM 1419 C CA . LYS A 1 192 ? -2.900 -2.722 18.933 1.00 98.62 192 LYS A CA 1
ATOM 1420 C C . LYS A 1 192 ? -2.628 -3.869 17.952 1.00 98.62 192 LYS A C 1
ATOM 1422 O O . LYS A 1 192 ? -2.249 -4.956 18.382 1.00 98.62 192 LYS A O 1
ATOM 1427 N N . SER A 1 193 ? -2.774 -3.624 16.649 1.00 98.56 193 SER A N 1
ATOM 1428 C CA . SER A 1 193 ? -2.514 -4.632 15.612 1.00 98.56 193 SER A CA 1
ATOM 1429 C C . SER A 1 193 ? -1.030 -5.025 15.565 1.00 98.56 193 SER A C 1
ATOM 1431 O O . SER A 1 193 ? -0.683 -6.209 15.591 1.00 98.56 193 SER A O 1
ATOM 1433 N N . ALA A 1 194 ? -0.135 -4.034 15.584 1.00 98.56 194 ALA A N 1
ATOM 1434 C CA . ALA A 1 194 ? 1.309 -4.231 15.573 1.00 98.56 194 ALA A CA 1
ATOM 1435 C C . ALA A 1 194 ? 1.818 -4.935 16.842 1.00 98.56 194 ALA A C 1
ATOM 1437 O O . ALA A 1 194 ? 2.703 -5.787 16.745 1.00 98.56 194 ALA A O 1
ATOM 1438 N N . ALA A 1 195 ? 1.234 -4.642 18.010 1.00 98.56 195 ALA A N 1
ATOM 1439 C CA . ALA A 1 195 ? 1.558 -5.304 19.277 1.00 98.56 195 ALA A CA 1
ATOM 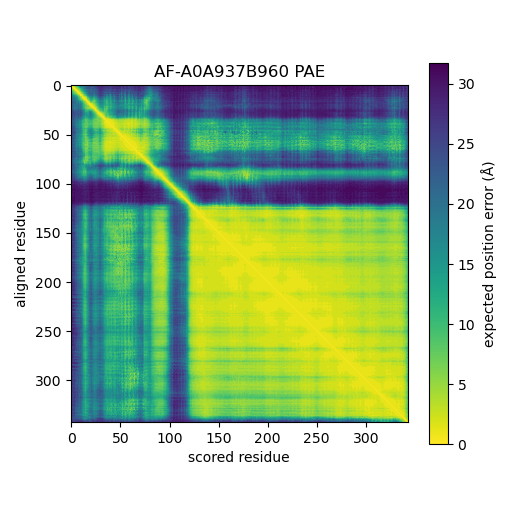1440 C C . ALA A 1 195 ? 1.241 -6.812 19.271 1.00 98.56 195 ALA A C 1
ATOM 1442 O O . ALA A 1 195 ? 1.859 -7.577 20.008 1.00 98.56 195 ALA A O 1
ATOM 1443 N N . GLN A 1 196 ? 0.322 -7.253 18.408 1.00 98.38 196 GLN A N 1
ATOM 1444 C CA . GLN A 1 196 ? 0.020 -8.669 18.173 1.00 98.38 196 GLN A CA 1
ATOM 1445 C C . GLN A 1 196 ? 0.924 -9.308 17.106 1.00 98.38 196 GLN A C 1
ATOM 1447 O O . GLN A 1 196 ? 0.678 -10.434 16.678 1.00 98.38 196 GLN A O 1
ATOM 1452 N N . ASN A 1 197 ? 1.971 -8.603 16.665 1.00 98.19 197 ASN A N 1
ATOM 1453 C CA . ASN A 1 197 ? 2.859 -8.996 15.571 1.00 98.19 197 ASN A CA 1
ATOM 1454 C C . ASN A 1 197 ? 2.137 -9.218 14.234 1.00 98.19 197 ASN A C 1
ATOM 1456 O O . ASN A 1 197 ? 2.605 -9.992 13.399 1.00 98.19 197 ASN A O 1
ATOM 1460 N N . PHE A 1 198 ? 0.998 -8.550 14.011 1.00 98.44 198 PHE A N 1
ATOM 1461 C CA . PHE A 1 198 ? 0.283 -8.655 12.745 1.00 98.44 198 PHE A CA 1
ATOM 1462 C C . PHE A 1 198 ? 1.040 -7.879 11.652 1.00 98.44 198 PHE A C 1
ATOM 1464 O O . PHE A 1 198 ? 1.153 -6.652 11.763 1.00 98.44 198 PHE A O 1
ATOM 1471 N N . PRO A 1 199 ? 1.556 -8.535 10.590 1.00 98.19 199 PRO A N 1
ATOM 1472 C CA . PRO A 1 199 ? 2.507 -7.892 9.680 1.00 98.19 199 PRO A CA 1
ATOM 1473 C C . PRO A 1 199 ? 1.943 -6.665 8.960 1.00 98.19 199 PRO A C 1
ATOM 1475 O O . PRO A 1 199 ? 2.627 -5.647 8.851 1.00 98.19 199 PRO A O 1
ATOM 1478 N N . ALA A 1 200 ? 0.684 -6.719 8.520 1.00 96.88 200 ALA A N 1
ATOM 1479 C CA . ALA A 1 200 ? 0.045 -5.581 7.865 1.00 96.88 200 ALA A CA 1
ATOM 1480 C C . ALA A 1 200 ? -0.163 -4.403 8.839 1.00 96.88 200 ALA A C 1
ATOM 1482 O O . ALA A 1 200 ? 0.042 -3.249 8.475 1.00 96.88 200 ALA A O 1
ATOM 1483 N N . GLY A 1 201 ? -0.472 -4.684 10.111 1.00 98.00 201 GLY A N 1
ATOM 1484 C CA . GLY A 1 201 ? -0.572 -3.668 11.164 1.00 98.00 201 GLY A CA 1
ATOM 1485 C C . GLY A 1 201 ? 0.764 -2.989 11.461 1.00 98.00 201 GLY A C 1
ATOM 1486 O O . GLY A 1 201 ? 0.822 -1.768 11.572 1.00 98.00 201 GLY A O 1
ATOM 1487 N N . GLN A 1 202 ? 1.851 -3.764 11.530 1.00 98.75 202 GLN A N 1
ATOM 1488 C CA . GLN A 1 202 ? 3.208 -3.233 11.706 1.00 98.75 202 GLN A CA 1
ATOM 1489 C C . GLN A 1 202 ? 3.631 -2.339 10.537 1.00 98.75 202 GLN A C 1
ATOM 1491 O O . GLN A 1 202 ? 4.133 -1.237 10.755 1.00 98.75 202 GLN A O 1
ATOM 1496 N N . GLN A 1 203 ? 3.414 -2.806 9.304 1.00 98.06 203 GLN A N 1
ATOM 1497 C CA . GLN A 1 203 ? 3.722 -2.043 8.097 1.00 98.06 203 GLN A CA 1
ATOM 1498 C C . GLN A 1 203 ? 2.962 -0.722 8.074 1.00 98.06 203 GLN A C 1
ATOM 1500 O O . GLN A 1 203 ? 3.551 0.320 7.787 1.00 98.06 203 GLN A O 1
ATOM 1505 N N . GLU A 1 204 ? 1.668 -0.765 8.377 1.00 97.25 204 GLU A N 1
ATOM 1506 C CA . GLU A 1 204 ? 0.832 0.421 8.278 1.00 97.25 204 GLU A CA 1
ATOM 1507 C C . GLU A 1 204 ? 1.095 1.411 9.411 1.00 97.25 204 GLU A C 1
ATOM 1509 O O . GLU A 1 204 ? 1.142 2.617 9.180 1.00 97.25 204 GLU A O 1
ATOM 1514 N N . LEU A 1 205 ? 1.395 0.929 10.620 1.00 98.62 205 LEU A N 1
ATOM 1515 C CA . LEU A 1 205 ? 1.881 1.798 11.690 1.00 98.62 205 LEU A CA 1
ATOM 1516 C C . LEU A 1 205 ? 3.188 2.495 11.290 1.00 98.62 205 LEU A C 1
ATOM 1518 O O . LEU A 1 205 ? 3.346 3.689 11.536 1.00 98.62 205 LEU A O 1
ATOM 1522 N N . ALA A 1 206 ? 4.119 1.771 10.662 1.00 98.62 206 ALA A N 1
ATOM 1523 C CA . ALA A 1 206 ? 5.375 2.345 10.192 1.00 98.62 206 ALA A CA 1
ATOM 1524 C C . ALA A 1 206 ? 5.148 3.435 9.135 1.00 98.62 206 ALA A C 1
ATOM 1526 O O . ALA A 1 206 ? 5.787 4.485 9.189 1.00 98.62 206 ALA A O 1
ATOM 1527 N N . TYR A 1 207 ? 4.224 3.205 8.200 1.00 96.75 207 TYR A N 1
ATOM 1528 C CA . TYR A 1 207 ? 3.809 4.207 7.221 1.00 96.75 207 TYR A CA 1
ATOM 1529 C C . TYR A 1 207 ? 3.205 5.439 7.903 1.00 96.75 207 TYR A C 1
ATOM 1531 O O . TYR A 1 207 ? 3.690 6.550 7.692 1.00 96.75 207 TYR A O 1
ATOM 1539 N N . LEU A 1 208 ? 2.229 5.243 8.793 1.00 96.38 208 LEU A N 1
ATOM 1540 C CA . LEU A 1 208 ? 1.543 6.333 9.484 1.00 96.38 208 LEU A CA 1
ATOM 1541 C C . LEU A 1 208 ? 2.514 7.223 10.274 1.00 96.38 208 LEU A C 1
ATOM 1543 O O . LEU A 1 208 ? 2.395 8.446 10.216 1.00 96.38 208 LEU A O 1
ATOM 1547 N N . LEU A 1 209 ? 3.475 6.622 10.987 1.00 98.00 209 LEU A N 1
ATOM 1548 C CA . LEU A 1 209 ? 4.488 7.356 11.750 1.00 98.00 209 LEU A CA 1
ATOM 1549 C C . LEU A 1 209 ? 5.361 8.232 10.844 1.00 98.00 209 LEU A C 1
ATOM 1551 O O . LEU A 1 209 ? 5.610 9.383 11.185 1.00 98.00 209 LEU A O 1
ATOM 1555 N N . LEU A 1 210 ? 5.800 7.722 9.690 1.00 97.25 210 LEU A N 1
ATOM 1556 C CA . LEU A 1 210 ? 6.643 8.495 8.772 1.00 97.25 210 LEU A CA 1
ATOM 1557 C C . LEU A 1 210 ? 5.891 9.636 8.085 1.00 97.25 210 LEU A C 1
ATOM 1559 O O . LEU A 1 210 ? 6.473 10.695 7.877 1.00 97.25 210 LEU A O 1
ATOM 1563 N N . GLU A 1 211 ? 4.622 9.432 7.739 1.00 91.81 211 GLU A N 1
ATOM 1564 C CA . GLU A 1 211 ? 3.850 10.438 7.002 1.00 91.81 211 GLU A CA 1
ATOM 1565 C C . GLU A 1 211 ? 3.219 11.504 7.907 1.00 91.81 211 GLU A C 1
ATOM 1567 O O . GLU A 1 211 ? 2.973 12.619 7.455 1.00 91.81 211 GLU A O 1
ATOM 1572 N N . ASN A 1 212 ? 2.960 11.192 9.184 1.00 94.38 212 ASN A N 1
ATOM 1573 C CA . ASN A 1 212 ? 2.216 12.089 10.079 1.00 94.38 212 ASN A CA 1
ATOM 1574 C C . ASN A 1 212 ? 3.014 12.576 11.298 1.00 94.38 212 ASN A C 1
ATOM 1576 O O . ASN A 1 212 ? 2.652 13.602 11.870 1.00 94.38 212 ASN A O 1
ATOM 1580 N N . ASP A 1 213 ? 4.054 11.858 11.736 1.00 94.38 213 ASP A N 1
ATOM 1581 C CA . ASP A 1 213 ? 4.796 12.174 12.969 1.00 94.38 213 ASP A CA 1
ATOM 1582 C C . ASP A 1 213 ? 6.286 11.743 12.901 1.00 94.38 213 ASP A C 1
ATOM 1584 O O . ASP A 1 213 ? 6.733 10.912 13.702 1.00 94.38 213 ASP A O 1
ATOM 1588 N N . PRO A 1 214 ? 7.090 12.254 11.941 1.00 96.31 214 PRO A N 1
ATOM 1589 C CA . PRO A 1 214 ? 8.442 11.755 11.670 1.00 96.31 214 PRO A CA 1
ATOM 1590 C C . PRO A 1 214 ? 9.515 12.315 12.625 1.00 96.31 214 PRO A C 1
ATOM 1592 O O . PRO A 1 214 ? 10.55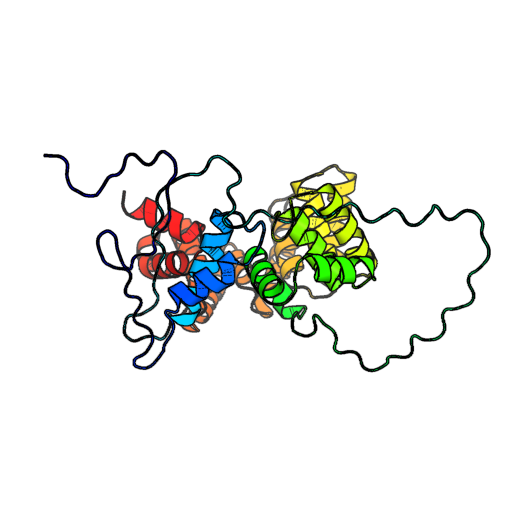2 12.818 12.187 1.00 96.31 214 PRO A O 1
ATOM 1595 N N . THR A 1 215 ? 9.310 12.231 13.943 1.00 98.06 215 THR A N 1
ATOM 1596 C CA . THR A 1 215 ? 10.389 12.521 14.909 1.00 98.06 215 THR A CA 1
ATOM 1597 C C . THR A 1 215 ? 11.518 11.487 14.786 1.00 98.06 215 THR A C 1
ATOM 1599 O O . THR A 1 215 ? 11.263 10.363 14.345 1.00 98.06 215 THR A O 1
ATOM 1602 N N . PRO A 1 216 ? 12.762 11.790 15.202 1.00 97.81 216 PRO A N 1
ATOM 1603 C CA . PRO A 1 216 ? 13.864 10.823 15.157 1.00 97.81 216 PRO A CA 1
ATOM 1604 C C . PRO A 1 216 ? 13.536 9.475 15.823 1.00 97.81 216 PRO A C 1
ATOM 1606 O O . PRO A 1 216 ? 13.884 8.411 15.302 1.00 97.81 216 PRO A O 1
ATOM 1609 N N . GLU A 1 217 ? 12.812 9.500 16.943 1.00 98.00 217 GLU A N 1
ATOM 1610 C CA . GLU A 1 217 ? 12.357 8.306 17.658 1.00 98.00 217 GLU A CA 1
ATOM 1611 C C . GLU A 1 217 ? 11.350 7.507 16.826 1.00 98.00 217 GLU A C 1
ATOM 1613 O O . GLU A 1 217 ? 11.468 6.284 16.707 1.00 98.00 217 GLU A O 1
ATOM 1618 N N . ASN A 1 218 ? 10.377 8.188 16.216 1.00 98.31 218 ASN A N 1
ATOM 1619 C CA . ASN A 1 218 ? 9.364 7.551 15.383 1.00 98.31 218 ASN A CA 1
ATOM 1620 C C . ASN A 1 218 ? 9.933 7.041 14.056 1.00 98.31 218 ASN A C 1
ATOM 1622 O O . ASN A 1 218 ? 9.506 5.985 13.598 1.00 98.31 218 ASN A O 1
ATOM 1626 N N . VAL A 1 219 ? 10.927 7.711 13.470 1.00 98.56 219 VAL A N 1
ATOM 1627 C CA . VAL A 1 219 ? 11.649 7.223 12.283 1.00 98.56 219 VAL A CA 1
ATOM 1628 C C . VAL A 1 219 ? 12.367 5.914 12.607 1.00 98.56 219 VAL A C 1
ATOM 1630 O O . VAL A 1 219 ? 12.214 4.933 11.874 1.00 98.56 219 VAL A O 1
ATOM 1633 N N . LYS A 1 220 ? 13.084 5.852 13.739 1.00 98.50 220 LYS A N 1
ATOM 1634 C CA . LYS A 1 220 ? 13.709 4.604 14.204 1.00 98.50 220 LYS A CA 1
ATOM 1635 C C . LYS A 1 220 ? 12.661 3.512 14.423 1.00 98.50 220 LYS A C 1
ATOM 1637 O O . LYS A 1 220 ? 12.842 2.371 14.005 1.00 98.50 220 LYS A O 1
ATOM 1642 N N . ARG A 1 221 ? 11.549 3.857 15.064 1.00 98.44 221 ARG A N 1
ATOM 1643 C CA . ARG A 1 221 ? 10.466 2.916 15.344 1.00 98.44 221 ARG A CA 1
ATOM 1644 C C . ARG A 1 221 ? 9.794 2.393 14.073 1.00 98.44 221 ARG A C 1
ATOM 1646 O O . ARG A 1 221 ? 9.512 1.202 13.988 1.00 98.44 221 ARG A O 1
ATOM 1653 N N . ALA A 1 222 ? 9.561 3.254 13.086 1.00 98.75 222 ALA A N 1
ATOM 1654 C CA . ALA A 1 222 ? 9.022 2.871 11.787 1.00 98.75 222 ALA A CA 1
ATOM 1655 C C . ALA A 1 222 ? 9.966 1.909 11.057 1.00 98.75 222 ALA A C 1
ATOM 1657 O O . ALA A 1 222 ? 9.508 0.913 10.500 1.00 98.75 222 ALA A O 1
ATOM 1658 N N . TYR A 1 223 ? 11.279 2.150 11.112 1.00 98.75 223 TYR A N 1
ATOM 1659 C CA . TYR A 1 223 ? 12.269 1.209 10.590 1.00 98.75 223 TYR A CA 1
ATOM 1660 C C . TYR A 1 223 ? 12.155 -0.169 11.258 1.00 98.75 223 TYR A C 1
ATOM 1662 O O . TYR A 1 223 ? 12.035 -1.177 10.560 1.00 98.75 223 TYR A O 1
ATOM 1670 N N . ASP A 1 224 ? 12.119 -0.215 12.594 1.00 98.81 224 ASP A N 1
ATOM 1671 C CA . ASP A 1 224 ? 12.010 -1.468 13.353 1.00 98.81 224 ASP A CA 1
ATOM 1672 C C . ASP A 1 224 ? 10.712 -2.234 12.998 1.00 98.81 224 ASP A C 1
ATOM 1674 O O . ASP A 1 224 ? 10.734 -3.450 12.788 1.00 98.81 224 ASP A O 1
ATOM 1678 N N . LEU A 1 225 ? 9.589 -1.522 12.845 1.00 98.88 225 LEU A N 1
ATOM 1679 C CA . LEU A 1 225 ? 8.295 -2.082 12.435 1.00 98.88 225 LEU A CA 1
ATOM 1680 C C . LEU A 1 225 ? 8.302 -2.622 10.996 1.00 98.88 225 LEU A C 1
ATOM 1682 O O . LEU A 1 225 ? 7.819 -3.732 10.752 1.00 98.88 225 LEU A O 1
ATOM 1686 N N . TYR A 1 226 ? 8.871 -1.879 10.043 1.00 98.75 226 TYR A N 1
ATOM 1687 C CA . TYR A 1 226 ? 9.018 -2.355 8.667 1.00 98.75 226 TYR A CA 1
ATOM 1688 C C . TYR A 1 226 ? 9.899 -3.601 8.592 1.00 98.75 226 TYR A C 1
ATOM 1690 O O . TYR A 1 226 ? 9.559 -4.541 7.873 1.00 98.75 226 TYR A O 1
ATOM 1698 N N . VAL A 1 227 ? 11.006 -3.639 9.341 1.00 98.75 227 VAL A N 1
ATOM 1699 C CA . VAL A 1 227 ? 11.891 -4.810 9.408 1.00 98.75 227 VAL A CA 1
ATOM 1700 C C . VAL A 1 227 ? 11.149 -6.019 9.974 1.00 98.75 227 VAL A C 1
ATOM 1702 O O . VAL A 1 227 ? 11.227 -7.097 9.384 1.00 98.75 227 VAL A O 1
ATOM 1705 N N . ALA A 1 228 ? 10.391 -5.854 11.060 1.00 98.75 228 ALA A N 1
ATOM 1706 C CA . ALA A 1 228 ? 9.599 -6.937 11.643 1.00 98.75 228 ALA A CA 1
ATOM 1707 C C . ALA A 1 228 ? 8.577 -7.508 10.642 1.00 98.75 228 ALA A C 1
ATOM 1709 O O . ALA A 1 228 ? 8.551 -8.718 10.407 1.00 98.75 228 ALA A O 1
ATOM 1710 N N . SER A 1 229 ? 7.810 -6.640 9.977 1.00 98.56 229 SER A N 1
ATOM 1711 C CA . SER A 1 229 ? 6.807 -7.047 8.984 1.00 98.56 229 SER A CA 1
ATOM 1712 C C . SER A 1 229 ? 7.431 -7.690 7.736 1.00 98.56 229 SER A C 1
ATOM 1714 O O . SER A 1 229 ? 6.960 -8.716 7.235 1.00 98.56 229 SER A O 1
ATOM 1716 N N . SER A 1 230 ? 8.556 -7.139 7.270 1.00 98.06 230 SER A N 1
ATOM 1717 C CA . SER A 1 230 ? 9.358 -7.690 6.174 1.00 98.06 230 SER A CA 1
ATOM 1718 C C . SER A 1 230 ? 9.854 -9.105 6.491 1.00 98.06 230 SER A C 1
ATOM 1720 O O . SER A 1 230 ? 9.709 -10.010 5.665 1.00 98.06 230 SER A O 1
ATOM 1722 N N . ASN A 1 231 ? 10.386 -9.321 7.698 1.00 97.88 231 ASN A N 1
ATOM 1723 C CA . ASN A 1 231 ? 10.878 -10.624 8.157 1.00 97.88 231 ASN A CA 1
ATOM 1724 C C . ASN A 1 231 ? 9.748 -11.649 8.330 1.00 97.88 231 ASN A C 1
ATOM 1726 O O . ASN A 1 231 ? 9.961 -12.835 8.089 1.00 97.88 231 ASN A O 1
ATOM 1730 N N . ALA A 1 232 ? 8.534 -11.199 8.660 1.00 96.75 232 ALA A N 1
ATOM 1731 C CA . ALA A 1 232 ? 7.330 -12.031 8.639 1.00 96.75 232 ALA A CA 1
ATOM 1732 C C . ALA A 1 232 ? 6.860 -12.391 7.211 1.00 96.75 232 ALA A C 1
ATOM 1734 O O . ALA A 1 232 ? 5.879 -13.111 7.032 1.00 96.75 232 ALA A O 1
ATOM 1735 N N . GLY A 1 233 ? 7.557 -11.914 6.175 1.00 94.25 233 GLY A N 1
ATOM 1736 C CA . GLY A 1 233 ? 7.322 -12.284 4.784 1.00 94.25 233 GLY A CA 1
ATOM 1737 C C . GLY A 1 233 ? 6.255 -11.454 4.072 1.00 94.25 233 GLY A C 1
ATOM 1738 O O . GLY A 1 233 ? 5.856 -11.850 2.971 1.00 94.25 233 GLY A O 1
ATOM 1739 N N . PHE A 1 234 ? 5.815 -10.333 4.654 1.00 96.31 234 PHE A N 1
ATOM 1740 C CA . PHE A 1 234 ? 4.790 -9.460 4.081 1.00 96.31 234 PHE A CA 1
ATOM 1741 C C . PHE A 1 234 ? 5.366 -8.614 2.933 1.00 96.31 234 PHE A C 1
ATOM 1743 O O . PHE A 1 234 ? 6.181 -7.715 3.146 1.00 96.31 234 PHE A O 1
ATOM 1750 N N . SER A 1 235 ? 4.968 -8.917 1.692 1.00 95.06 235 SER A N 1
ATOM 1751 C CA . SER A 1 235 ? 5.564 -8.335 0.475 1.00 95.06 235 SER A CA 1
ATOM 1752 C C . SER A 1 235 ? 5.428 -6.815 0.392 1.00 95.06 235 SER A C 1
ATOM 1754 O O . SER A 1 235 ? 6.344 -6.139 -0.077 1.00 95.06 235 SER A O 1
ATOM 1756 N N . LYS A 1 236 ? 4.317 -6.263 0.886 1.00 93.62 236 LYS A N 1
ATOM 1757 C CA . LYS A 1 236 ? 4.106 -4.815 0.920 1.00 93.62 236 LYS A CA 1
ATOM 1758 C C . LYS A 1 236 ? 5.096 -4.128 1.863 1.00 93.62 236 LYS A C 1
ATOM 1760 O O . LYS A 1 236 ? 5.752 -3.172 1.465 1.00 93.62 236 LYS A O 1
ATOM 1765 N N . ALA A 1 237 ? 5.344 -4.687 3.052 1.00 97.00 237 ALA A N 1
ATOM 1766 C CA . ALA A 1 237 ? 6.377 -4.164 3.951 1.00 97.00 237 ALA A CA 1
ATOM 1767 C C . ALA A 1 237 ? 7.778 -4.216 3.347 1.00 97.00 237 ALA A C 1
ATOM 1769 O O . ALA A 1 237 ? 8.526 -3.253 3.492 1.00 97.00 237 ALA A O 1
ATOM 1770 N N . LYS A 1 238 ? 8.127 -5.300 2.641 1.00 98.00 238 LYS A N 1
ATOM 1771 C CA . LYS A 1 238 ? 9.404 -5.394 1.914 1.00 98.00 238 LYS A CA 1
ATOM 1772 C C . LYS A 1 238 ? 9.551 -4.264 0.898 1.00 98.00 238 LYS A C 1
ATOM 1774 O O . LYS A 1 238 ? 10.584 -3.604 0.873 1.00 98.00 238 LYS A O 1
ATOM 1779 N N . THR A 1 239 ? 8.503 -4.013 0.116 1.00 96.56 239 THR A N 1
ATOM 1780 C CA . THR A 1 239 ? 8.470 -2.956 -0.905 1.00 96.56 239 THR A CA 1
ATOM 1781 C C . THR A 1 239 ? 8.599 -1.565 -0.278 1.00 96.56 239 THR A C 1
ATOM 1783 O O . THR A 1 239 ? 9.437 -0.775 -0.705 1.00 96.56 239 THR A O 1
ATOM 1786 N N . HIS A 1 240 ? 7.845 -1.277 0.787 1.00 96.38 240 HIS A N 1
ATOM 1787 C CA . HIS A 1 240 ? 7.928 0.007 1.489 1.00 96.38 240 HIS A CA 1
ATOM 1788 C C . HIS A 1 240 ? 9.286 0.208 2.175 1.00 96.38 240 HIS A C 1
ATOM 1790 O O . HIS A 1 240 ? 9.872 1.284 2.074 1.00 96.38 240 HIS A O 1
ATOM 1796 N N . LEU A 1 241 ? 9.827 -0.823 2.830 1.00 98.44 241 LEU A N 1
ATOM 1797 C CA . LEU A 1 241 ? 11.157 -0.768 3.437 1.00 98.44 241 LEU A CA 1
ATOM 1798 C C . LEU A 1 241 ? 12.236 -0.505 2.383 1.00 98.44 241 LEU A C 1
ATOM 1800 O O . LEU A 1 241 ? 13.087 0.358 2.585 1.00 98.44 241 LEU A O 1
ATOM 1804 N N . ALA A 1 242 ? 12.183 -1.215 1.255 1.00 98.38 242 ALA A N 1
ATOM 1805 C CA . ALA A 1 242 ? 13.106 -1.030 0.142 1.00 98.38 242 ALA A CA 1
ATOM 1806 C C . ALA A 1 242 ? 13.064 0.403 -0.402 1.00 98.38 242 ALA A C 1
ATOM 1808 O O . ALA A 1 242 ? 14.114 1.016 -0.592 1.00 98.38 242 ALA A O 1
ATOM 1809 N N . TYR A 1 243 ? 11.866 0.963 -0.578 1.00 97.25 243 TYR A N 1
ATOM 1810 C CA . TYR A 1 243 ? 11.693 2.351 -1.000 1.00 97.25 243 TYR A CA 1
ATOM 1811 C C . TYR A 1 243 ? 12.349 3.329 -0.024 1.00 97.25 243 TYR A C 1
ATOM 1813 O O . TYR A 1 243 ? 13.172 4.142 -0.439 1.00 97.25 243 TYR A O 1
ATOM 1821 N N . ARG A 1 244 ? 12.059 3.201 1.277 1.00 97.75 244 ARG A N 1
ATOM 1822 C CA . ARG A 1 244 ? 12.609 4.087 2.318 1.00 97.75 244 ARG A CA 1
ATOM 1823 C C . ARG A 1 244 ? 14.128 3.966 2.471 1.00 97.75 244 ARG A C 1
ATOM 1825 O O . ARG A 1 244 ? 14.793 4.950 2.792 1.00 97.75 244 ARG A O 1
ATOM 1832 N N . LEU A 1 245 ? 14.686 2.775 2.242 1.00 98.38 245 LEU A N 1
ATOM 1833 C CA . LEU A 1 245 ? 16.134 2.557 2.194 1.00 98.38 245 LEU A CA 1
ATOM 1834 C C . LEU A 1 245 ? 16.761 3.227 0.969 1.00 98.38 245 LEU A C 1
ATOM 1836 O O . LEU A 1 245 ? 17.772 3.907 1.110 1.00 98.38 245 LEU A O 1
ATOM 1840 N N . ALA A 1 246 ? 16.157 3.086 -0.212 1.00 96.94 246 ALA A N 1
ATOM 1841 C CA . ALA A 1 246 ? 16.647 3.713 -1.440 1.00 96.94 246 ALA A CA 1
ATOM 1842 C C . ALA A 1 246 ? 16.531 5.249 -1.408 1.00 96.94 246 ALA A C 1
ATOM 1844 O O . ALA A 1 246 ? 17.384 5.939 -1.960 1.00 96.94 246 ALA A O 1
ATOM 1845 N N . SER A 1 247 ? 15.511 5.795 -0.738 1.00 94.38 247 SER A N 1
ATOM 1846 C CA . SER A 1 247 ? 15.318 7.241 -0.573 1.00 94.38 247 SER A CA 1
ATOM 1847 C C . SER A 1 247 ? 16.149 7.855 0.558 1.00 94.38 247 SER A C 1
ATOM 1849 O O . SER A 1 247 ? 16.106 9.068 0.750 1.00 94.38 247 SER A O 1
ATOM 1851 N N . GLY A 1 248 ? 16.875 7.044 1.334 1.00 96.69 248 GLY A N 1
ATOM 1852 C CA . GLY A 1 248 ? 17.684 7.520 2.456 1.00 96.69 248 GLY A CA 1
ATOM 1853 C C . GLY A 1 248 ? 16.874 8.011 3.664 1.00 96.69 248 GLY A C 1
ATOM 1854 O O . GLY A 1 248 ? 17.337 8.846 4.438 1.00 96.69 248 GLY A O 1
ATOM 1855 N N . THR A 1 249 ? 15.651 7.508 3.860 1.00 96.62 249 THR A N 1
ATOM 1856 C CA . THR A 1 249 ? 14.816 7.893 5.015 1.00 96.62 249 THR A CA 1
ATOM 1857 C C . THR A 1 249 ? 15.426 7.441 6.346 1.00 96.62 249 THR A C 1
ATOM 1859 O O . THR A 1 249 ? 15.239 8.097 7.366 1.00 96.62 249 THR A O 1
ATOM 1862 N N . PH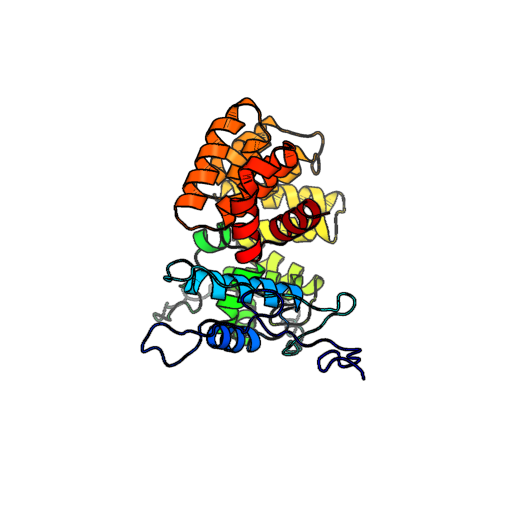E A 1 250 ? 16.173 6.334 6.344 1.00 97.44 250 PHE A N 1
ATOM 1863 C CA . PHE A 1 250 ? 16.770 5.738 7.547 1.00 97.44 250 PHE A CA 1
ATOM 1864 C C . PHE A 1 250 ? 18.286 5.970 7.660 1.00 97.44 250 PHE A C 1
ATOM 1866 O O . PHE A 1 250 ? 18.969 5.246 8.383 1.00 97.44 250 PHE A O 1
ATOM 1873 N N . GLY A 1 251 ? 18.821 6.959 6.938 1.00 95.88 251 GLY A N 1
ATOM 1874 C CA . GLY A 1 251 ? 20.257 7.226 6.818 1.00 95.88 251 GLY A CA 1
ATOM 1875 C C . GLY A 1 251 ? 20.698 7.294 5.353 1.00 95.88 251 GLY A C 1
ATOM 1876 O O . GLY A 1 251 ? 19.863 7.510 4.480 1.00 95.88 251 GLY A O 1
ATOM 1877 N N . PRO A 1 252 ? 21.995 7.121 5.044 1.00 97.81 252 PRO A N 1
ATOM 1878 C CA . PRO A 1 252 ? 22.458 7.049 3.660 1.00 97.81 252 PRO A CA 1
ATOM 1879 C C . PRO A 1 252 ? 21.692 5.992 2.855 1.00 97.81 252 PRO A C 1
ATOM 1881 O O . PRO A 1 252 ? 21.352 4.935 3.386 1.00 97.81 252 PRO A O 1
ATOM 1884 N N . ALA A 1 253 ? 21.435 6.278 1.577 1.00 97.75 253 ALA A N 1
ATOM 1885 C CA . ALA A 1 253 ? 20.691 5.371 0.713 1.00 97.75 253 ALA A CA 1
ATOM 1886 C C . ALA A 1 253 ? 21.375 3.996 0.603 1.00 97.75 253 ALA A C 1
ATOM 1888 O O . ALA A 1 253 ? 22.568 3.911 0.305 1.00 97.75 253 ALA A O 1
ATOM 1889 N N . ASP A 1 254 ? 20.605 2.926 0.803 1.00 98.06 254 ASP A N 1
ATOM 1890 C CA . ASP A 1 254 ? 21.072 1.536 0.720 1.00 98.06 254 ASP A CA 1
ATOM 1891 C C . ASP A 1 254 ? 20.386 0.819 -0.450 1.00 98.06 254 ASP A C 1
ATOM 1893 O O . ASP A 1 254 ? 19.383 0.114 -0.301 1.00 98.06 254 ASP A O 1
ATOM 1897 N N . PHE A 1 255 ? 20.930 1.036 -1.649 1.00 97.44 255 PHE A N 1
ATOM 1898 C CA . PHE A 1 255 ? 20.399 0.456 -2.882 1.00 97.44 255 PHE A CA 1
ATOM 1899 C C . PHE A 1 255 ? 20.562 -1.065 -2.949 1.00 97.44 255 PHE A C 1
ATOM 1901 O O . PHE A 1 255 ? 19.704 -1.730 -3.521 1.00 97.44 255 PHE A O 1
ATOM 1908 N N . VAL A 1 256 ? 21.618 -1.623 -2.344 1.00 97.69 256 VAL A N 1
ATOM 1909 C CA . VAL A 1 256 ? 21.878 -3.073 -2.355 1.00 97.69 256 VAL A CA 1
ATOM 1910 C C . VAL A 1 256 ? 20.779 -3.796 -1.589 1.00 97.69 256 VAL A C 1
ATOM 1912 O O . VAL A 1 256 ? 20.161 -4.735 -2.098 1.00 97.69 256 VAL A O 1
ATOM 1915 N N . ARG A 1 257 ? 20.477 -3.331 -0.375 1.00 97.94 257 ARG A N 1
ATOM 1916 C CA . ARG A 1 257 ? 19.419 -3.931 0.431 1.00 97.94 257 ARG A CA 1
ATOM 1917 C C . ARG A 1 257 ? 18.032 -3.636 -0.126 1.00 97.94 257 ARG A C 1
ATOM 1919 O O . ARG A 1 257 ? 17.174 -4.517 -0.085 1.00 97.94 257 ARG A O 1
ATOM 1926 N N . ALA A 1 258 ? 17.808 -2.440 -0.674 1.00 98.19 258 ALA A N 1
ATOM 1927 C CA . ALA A 1 258 ? 16.556 -2.123 -1.354 1.00 98.19 258 ALA A CA 1
ATOM 1928 C C . ALA A 1 258 ? 16.292 -3.082 -2.527 1.00 98.19 258 ALA A C 1
ATOM 1930 O O . ALA A 1 258 ? 15.215 -3.673 -2.601 1.00 98.19 258 ALA A O 1
ATOM 1931 N N . GLN A 1 259 ? 17.281 -3.310 -3.397 1.00 98.38 259 GLN A N 1
ATOM 1932 C CA . GLN A 1 259 ? 17.158 -4.230 -4.531 1.00 98.38 259 GLN A CA 1
ATOM 1933 C C . GLN A 1 259 ? 16.856 -5.666 -4.085 1.00 98.38 259 GLN A C 1
ATOM 1935 O O . GLN A 1 259 ? 16.010 -6.331 -4.688 1.00 98.38 259 GLN A O 1
ATOM 1940 N N . ALA A 1 260 ? 17.500 -6.141 -3.013 1.00 98.25 260 ALA A N 1
ATOM 1941 C CA . ALA A 1 260 ? 17.243 -7.468 -2.453 1.00 98.25 260 ALA A CA 1
ATOM 1942 C C . ALA A 1 260 ? 15.791 -7.607 -1.960 1.00 98.25 260 ALA A C 1
ATOM 1944 O O . ALA A 1 260 ? 15.080 -8.529 -2.360 1.00 98.25 260 ALA A O 1
ATOM 1945 N N . LEU A 1 261 ? 15.312 -6.641 -1.171 1.00 98.50 261 LEU A N 1
ATOM 1946 C CA . LEU A 1 261 ? 13.940 -6.629 -0.654 1.00 98.50 261 LEU A CA 1
ATOM 1947 C C . LEU A 1 261 ? 12.892 -6.528 -1.772 1.00 98.50 261 LEU A C 1
ATOM 1949 O O . LEU A 1 261 ? 11.889 -7.248 -1.738 1.00 98.50 261 LEU A O 1
ATOM 1953 N N . TYR A 1 262 ? 13.130 -5.691 -2.786 1.00 98.38 262 TYR A N 1
ATOM 1954 C CA . TYR A 1 262 ? 12.268 -5.643 -3.967 1.00 98.38 262 TYR A CA 1
ATOM 1955 C C . TYR A 1 262 ? 12.264 -6.972 -4.719 1.00 98.38 262 TYR A C 1
ATOM 1957 O O . TYR A 1 262 ? 11.200 -7.433 -5.118 1.00 98.38 262 TYR A O 1
ATOM 1965 N N . SER A 1 263 ? 13.417 -7.626 -4.875 1.00 97.94 263 SER A N 1
ATOM 1966 C CA . SER A 1 263 ? 13.514 -8.936 -5.535 1.00 97.94 263 SER A CA 1
ATOM 1967 C C . SER A 1 263 ? 12.682 -9.995 -4.814 1.00 97.94 263 SER A C 1
ATOM 1969 O O . SER A 1 263 ? 11.934 -10.736 -5.455 1.00 97.94 263 SER A O 1
ATOM 1971 N N . GLU A 1 264 ? 12.731 -10.021 -3.483 1.00 96.56 264 GLU A N 1
ATOM 1972 C CA . GLU A 1 264 ? 11.917 -10.925 -2.669 1.00 96.56 264 GLU A CA 1
ATOM 1973 C C . GLU A 1 264 ? 10.410 -10.644 -2.781 1.00 96.56 264 GLU A C 1
ATOM 1975 O O . GLU A 1 264 ? 9.614 -11.578 -2.899 1.00 96.56 264 GLU A O 1
ATOM 1980 N N . ALA A 1 265 ? 9.997 -9.373 -2.748 1.00 95.62 265 ALA A N 1
ATOM 1981 C CA . ALA A 1 265 ? 8.592 -8.990 -2.908 1.00 95.62 265 ALA A CA 1
ATOM 1982 C C . ALA A 1 265 ? 8.081 -9.290 -4.326 1.00 95.62 265 ALA A C 1
ATOM 1984 O O . ALA A 1 265 ? 6.992 -9.840 -4.507 1.00 95.62 265 ALA A O 1
ATOM 1985 N N . ALA A 1 266 ? 8.900 -8.998 -5.335 1.00 94.81 266 ALA A N 1
ATOM 1986 C CA . ALA A 1 266 ? 8.602 -9.271 -6.727 1.00 94.81 266 ALA A CA 1
ATOM 1987 C C . ALA A 1 266 ? 8.470 -10.777 -6.977 1.00 94.81 266 ALA A C 1
ATOM 1989 O O . ALA A 1 266 ? 7.600 -11.182 -7.742 1.00 94.81 266 ALA A O 1
ATOM 1990 N N . ALA A 1 267 ? 9.285 -11.631 -6.350 1.00 92.75 267 ALA A N 1
ATOM 1991 C CA . ALA A 1 267 ? 9.168 -13.090 -6.470 1.00 92.75 267 ALA A CA 1
ATOM 1992 C C . ALA A 1 267 ? 7.801 -13.628 -5.999 1.00 92.75 267 ALA A C 1
ATOM 1994 O O . ALA A 1 267 ? 7.344 -14.653 -6.496 1.00 92.75 267 ALA A O 1
ATOM 1995 N N . LYS A 1 268 ? 7.117 -12.902 -5.104 1.00 87.31 268 LYS A N 1
ATOM 1996 C CA . LYS A 1 268 ? 5.737 -13.177 -4.668 1.00 87.31 268 LYS A CA 1
ATOM 1997 C C . LYS A 1 268 ? 4.662 -12.490 -5.524 1.00 87.31 268 LYS A C 1
ATOM 1999 O O . LYS A 1 268 ? 3.497 -12.477 -5.145 1.00 87.31 268 LYS A O 1
ATOM 2004 N N . GLY A 1 269 ? 5.039 -11.907 -6.661 1.00 82.12 269 GLY A N 1
ATOM 2005 C CA . GLY A 1 269 ? 4.110 -11.297 -7.611 1.00 82.12 269 GLY A CA 1
ATOM 2006 C C . GLY A 1 269 ? 3.671 -9.871 -7.275 1.00 82.12 269 GLY A C 1
ATOM 2007 O O . GLY A 1 269 ? 2.725 -9.402 -7.894 1.00 82.12 269 GLY A O 1
ATOM 2008 N N . HIS A 1 270 ? 4.332 -9.168 -6.345 1.00 87.19 270 HIS A N 1
ATOM 2009 C CA . HIS A 1 270 ? 3.983 -7.780 -6.010 1.00 87.19 270 HIS A CA 1
ATOM 2010 C C . HIS 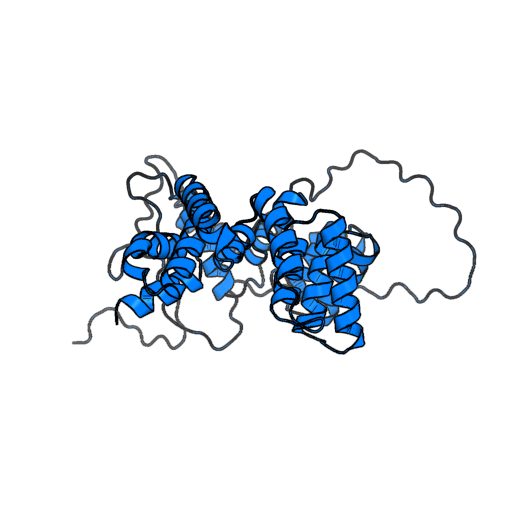A 1 270 ? 4.354 -6.823 -7.165 1.00 87.19 270 HIS A C 1
ATOM 2012 O O . HIS A 1 270 ? 5.549 -6.587 -7.378 1.00 87.19 270 HIS A O 1
ATOM 2018 N N . PRO A 1 271 ? 3.396 -6.222 -7.901 1.00 86.00 271 PRO A N 1
ATOM 2019 C CA . PRO A 1 271 ? 3.715 -5.523 -9.150 1.00 86.00 271 PRO A CA 1
ATOM 2020 C C . PRO A 1 271 ? 4.540 -4.247 -8.946 1.00 86.00 271 PRO A C 1
ATOM 2022 O O . PRO A 1 271 ? 5.503 -4.038 -9.679 1.00 86.00 271 PRO A O 1
ATOM 2025 N N . ALA A 1 272 ? 4.274 -3.466 -7.891 1.00 89.31 272 ALA A N 1
ATOM 2026 C CA . ALA A 1 272 ? 5.102 -2.296 -7.566 1.00 89.31 272 ALA A CA 1
ATOM 2027 C C . ALA A 1 272 ? 6.580 -2.648 -7.280 1.00 89.31 272 ALA A C 1
ATOM 2029 O O . ALA A 1 272 ? 7.474 -1.868 -7.592 1.00 89.31 272 ALA A O 1
ATOM 2030 N N . ALA A 1 273 ? 6.867 -3.842 -6.741 1.00 95.06 273 ALA A N 1
ATOM 2031 C CA . ALA A 1 273 ? 8.242 -4.298 -6.543 1.00 95.06 273 ALA A CA 1
ATOM 2032 C C . ALA A 1 273 ? 8.906 -4.692 -7.871 1.00 95.06 273 ALA A C 1
ATOM 2034 O O . ALA A 1 273 ? 10.074 -4.379 -8.090 1.00 95.06 273 ALA A O 1
ATOM 2035 N N . VAL A 1 274 ? 8.159 -5.331 -8.783 1.00 96.38 274 VAL A N 1
ATOM 2036 C CA . VAL A 1 274 ? 8.631 -5.599 -10.155 1.00 96.38 274 VAL A CA 1
ATOM 2037 C C . VAL A 1 274 ? 8.956 -4.277 -10.857 1.00 96.38 274 VAL A C 1
ATOM 2039 O O . VAL A 1 274 ? 10.021 -4.149 -11.455 1.00 96.38 274 VAL A O 1
ATOM 2042 N N . PHE A 1 275 ? 8.086 -3.274 -10.731 1.00 95.50 275 PHE A N 1
ATOM 2043 C CA . PHE A 1 275 ? 8.314 -1.935 -11.267 1.00 95.50 275 PHE A CA 1
ATOM 2044 C C . PHE A 1 275 ? 9.542 -1.255 -10.664 1.00 95.50 275 PHE A C 1
ATOM 2046 O O . PHE A 1 275 ? 10.389 -0.762 -11.407 1.00 95.50 275 PHE A O 1
ATOM 2053 N N . ALA A 1 276 ? 9.695 -1.280 -9.340 1.00 95.75 276 ALA A N 1
ATOM 2054 C CA . ALA A 1 276 ? 10.850 -0.691 -8.672 1.00 95.75 276 ALA A CA 1
ATOM 2055 C C . ALA A 1 276 ? 12.176 -1.297 -9.164 1.00 95.75 276 ALA A C 1
ATOM 2057 O O . ALA A 1 276 ? 13.154 -0.576 -9.360 1.00 95.75 276 ALA A O 1
ATOM 2058 N N . LEU A 1 277 ? 12.201 -2.603 -9.456 1.00 97.25 277 LEU A N 1
ATOM 2059 C CA . LEU A 1 277 ? 13.373 -3.264 -10.035 1.00 97.25 277 LEU A CA 1
ATOM 2060 C C . LEU A 1 277 ? 13.722 -2.761 -11.446 1.00 97.25 277 LEU A C 1
ATOM 2062 O O . LEU A 1 277 ? 14.861 -2.904 -11.881 1.00 97.25 277 LEU A O 1
ATOM 2066 N N . THR A 1 278 ? 12.800 -2.108 -12.160 1.00 96.19 278 THR A N 1
ATOM 2067 C CA . THR A 1 278 ? 13.113 -1.500 -13.463 1.00 96.19 278 THR A CA 1
ATOM 2068 C C . THR A 1 278 ? 14.090 -0.326 -13.357 1.00 96.19 278 THR A C 1
ATOM 2070 O O . THR A 1 278 ? 14.784 -0.030 -14.330 1.00 96.19 278 THR A O 1
ATOM 2073 N N . TYR A 1 279 ? 14.215 0.306 -12.186 1.00 93.00 279 TYR A N 1
ATOM 2074 C CA . TYR A 1 279 ? 15.190 1.376 -11.948 1.00 93.00 279 TYR A CA 1
ATOM 2075 C C . TYR A 1 279 ? 16.627 0.863 -11.763 1.00 93.00 279 TYR A C 1
ATOM 2077 O O . TYR A 1 279 ? 17.563 1.660 -11.795 1.00 93.00 279 TYR A O 1
ATOM 2085 N N . PHE A 1 280 ? 16.826 -0.451 -11.607 1.00 94.12 280 PHE A N 1
ATOM 2086 C CA . PHE A 1 280 ? 18.147 -1.063 -11.461 1.00 94.12 280 PHE A CA 1
ATOM 2087 C C . PHE A 1 280 ? 18.629 -1.603 -12.819 1.00 94.12 280 PHE A C 1
ATOM 2089 O O . PHE A 1 280 ? 17.984 -2.504 -13.369 1.00 94.12 280 PHE A O 1
ATOM 2096 N N . PRO A 1 281 ? 19.742 -1.088 -13.386 1.00 94.25 281 PRO A N 1
ATOM 2097 C CA . PRO A 1 281 ? 20.152 -1.402 -14.759 1.00 94.25 281 PRO A CA 1
ATOM 2098 C C . PRO A 1 281 ? 20.316 -2.896 -15.064 1.00 94.25 281 PRO A C 1
ATOM 2100 O O . PRO A 1 281 ? 19.938 -3.356 -16.139 1.00 94.25 281 PRO A O 1
ATOM 2103 N N . ASP A 1 282 ? 20.844 -3.659 -14.112 1.00 96.00 282 ASP A N 1
ATOM 2104 C CA . ASP A 1 282 ? 21.103 -5.098 -14.205 1.00 96.00 282 ASP A CA 1
ATOM 2105 C C . ASP A 1 282 ? 19.825 -5.951 -14.198 1.00 96.00 282 ASP A C 1
ATOM 2107 O O . ASP A 1 282 ? 19.807 -7.043 -14.766 1.00 96.00 282 ASP A O 1
ATOM 2111 N N . THR A 1 283 ? 18.734 -5.451 -13.609 1.00 96.19 283 THR A N 1
ATOM 2112 C CA . THR A 1 283 ? 17.457 -6.182 -13.517 1.00 96.19 283 THR A CA 1
ATOM 2113 C C . THR A 1 283 ? 16.339 -5.587 -14.374 1.00 96.19 283 THR A C 1
ATOM 2115 O O . THR A 1 283 ? 15.265 -6.189 -14.487 1.00 96.19 283 THR A O 1
ATOM 2118 N N . ARG A 1 284 ? 16.582 -4.448 -15.035 1.00 95.19 284 ARG A N 1
ATOM 2119 C CA . ARG A 1 284 ? 15.567 -3.709 -15.798 1.00 95.19 284 ARG A CA 1
ATOM 2120 C C . ARG A 1 284 ? 14.891 -4.548 -16.873 1.00 95.19 284 ARG A C 1
ATOM 2122 O O . ARG A 1 284 ? 13.669 -4.660 -16.867 1.00 95.19 284 ARG A O 1
ATOM 2129 N N . ILE A 1 285 ? 15.667 -5.156 -17.771 1.00 96.12 285 ILE A N 1
ATOM 2130 C CA . ILE A 1 285 ? 15.129 -5.906 -18.922 1.00 96.12 285 ILE A CA 1
ATOM 2131 C C . ILE A 1 285 ? 14.220 -7.047 -18.449 1.00 96.12 285 ILE A C 1
ATOM 2133 O O . ILE A 1 285 ? 13.095 -7.190 -18.927 1.00 96.12 285 ILE A O 1
ATOM 2137 N N . ALA A 1 286 ? 14.682 -7.824 -17.466 1.00 96.62 286 ALA A N 1
ATOM 2138 C CA . ALA A 1 286 ? 13.917 -8.936 -16.919 1.00 96.62 286 ALA A CA 1
ATOM 2139 C C . ALA A 1 286 ? 12.606 -8.463 -16.275 1.00 96.62 286 ALA A C 1
ATOM 2141 O O . ALA A 1 286 ? 11.563 -9.079 -16.479 1.00 96.62 286 ALA A O 1
ATOM 2142 N N . ASN A 1 287 ? 12.625 -7.356 -15.528 1.00 97.19 287 ASN A N 1
ATOM 2143 C CA . ASN A 1 287 ? 11.425 -6.876 -14.846 1.00 97.19 287 ASN A CA 1
ATOM 2144 C C . ASN A 1 287 ? 10.447 -6.142 -15.772 1.00 97.19 287 ASN A C 1
ATOM 2146 O O . ASN A 1 287 ? 9.245 -6.298 -15.587 1.00 97.19 287 ASN A O 1
ATOM 2150 N N . MET A 1 288 ? 10.914 -5.473 -16.831 1.00 96.75 288 MET A N 1
ATOM 2151 C CA . MET A 1 288 ? 10.034 -4.983 -17.903 1.00 96.75 288 MET A CA 1
ATOM 2152 C C . MET A 1 288 ? 9.258 -6.138 -18.558 1.00 96.75 288 MET A C 1
ATOM 2154 O O . MET A 1 288 ? 8.044 -6.047 -18.735 1.00 96.75 288 MET A O 1
ATOM 2158 N N . ALA A 1 289 ? 9.922 -7.268 -18.836 1.00 96.50 289 ALA A N 1
ATOM 2159 C CA . ALA A 1 289 ? 9.259 -8.463 -19.368 1.00 96.50 289 ALA A CA 1
ATOM 2160 C C . ALA A 1 289 ? 8.248 -9.071 -18.376 1.00 96.50 289 ALA A C 1
ATOM 2162 O O . ALA A 1 289 ? 7.178 -9.533 -18.772 1.00 96.50 289 ALA A O 1
ATOM 2163 N N . ARG A 1 290 ? 8.546 -9.034 -17.072 1.00 96.12 290 ARG A N 1
ATOM 2164 C CA . ARG A 1 290 ? 7.610 -9.484 -16.029 1.00 96.12 290 ARG A CA 1
ATOM 2165 C C . ARG A 1 290 ? 6.387 -8.578 -15.917 1.00 96.12 290 ARG A C 1
ATOM 2167 O O . ARG A 1 290 ? 5.284 -9.102 -15.807 1.00 96.12 290 ARG A O 1
ATOM 2174 N N . LEU A 1 291 ? 6.554 -7.254 -15.988 1.00 95.75 291 LEU A N 1
ATOM 2175 C CA . LEU A 1 291 ? 5.421 -6.322 -16.032 1.00 95.75 291 LEU A CA 1
ATOM 2176 C C . LEU A 1 291 ? 4.540 -6.575 -17.256 1.00 95.75 291 LEU A C 1
ATOM 2178 O O . LEU A 1 291 ? 3.320 -6.622 -17.120 1.00 95.75 291 LEU A O 1
ATOM 2182 N N . ARG A 1 292 ? 5.150 -6.825 -18.422 1.00 95.56 292 ARG A N 1
ATOM 2183 C CA . ARG A 1 292 ? 4.423 -7.239 -19.630 1.00 95.56 292 ARG A CA 1
ATOM 2184 C C . ARG A 1 292 ? 3.637 -8.529 -19.410 1.00 95.56 292 ARG A C 1
ATOM 2186 O O . ARG A 1 292 ? 2.449 -8.549 -19.683 1.00 95.56 292 ARG A O 1
ATOM 2193 N N . SER A 1 293 ? 4.233 -9.558 -18.809 1.00 94.88 293 SER A N 1
ATOM 2194 C CA . SER A 1 293 ? 3.504 -10.793 -18.484 1.00 94.88 293 SER A CA 1
ATOM 2195 C C . SER A 1 293 ? 2.330 -10.569 -17.518 1.00 94.88 293 SER A C 1
ATOM 2197 O O . SER A 1 293 ? 1.299 -11.222 -17.666 1.00 94.88 293 SER A O 1
ATOM 2199 N N . ILE A 1 294 ? 2.461 -9.661 -16.543 1.00 91.38 294 ILE A N 1
ATOM 2200 C CA . ILE A 1 294 ? 1.363 -9.271 -15.641 1.00 91.38 294 ILE A CA 1
ATOM 2201 C C . ILE A 1 294 ? 0.247 -8.571 -16.435 1.00 91.38 294 ILE A C 1
ATOM 2203 O O . ILE A 1 294 ? -0.929 -8.884 -16.244 1.00 91.38 294 ILE A O 1
ATOM 2207 N N . ALA A 1 295 ? 0.616 -7.655 -17.334 1.00 90.94 295 ALA A N 1
ATOM 2208 C CA . ALA A 1 295 ? -0.309 -6.936 -18.205 1.00 90.94 295 ALA A CA 1
ATOM 2209 C C . ALA A 1 295 ? -1.081 -7.881 -19.140 1.00 90.94 295 ALA A C 1
ATOM 2211 O O . ALA A 1 295 ? -2.311 -7.828 -19.178 1.00 90.94 295 ALA A O 1
ATOM 2212 N N . ASP A 1 296 ? -0.373 -8.786 -19.818 1.00 90.69 296 ASP A N 1
ATOM 2213 C CA . ASP A 1 296 ? -0.935 -9.768 -20.752 1.00 90.69 296 ASP A CA 1
ATOM 2214 C C . ASP A 1 296 ? -1.819 -10.804 -20.035 1.00 90.69 296 ASP A C 1
ATOM 2216 O O . ASP A 1 296 ? -2.764 -11.338 -20.612 1.00 90.69 296 ASP A O 1
ATOM 2220 N N . GLY A 1 297 ? -1.562 -11.049 -18.744 1.00 87.12 297 GLY A N 1
ATOM 2221 C CA . GLY A 1 297 ? -2.424 -11.836 -17.856 1.00 87.12 297 GLY A CA 1
ATOM 2222 C C . GLY A 1 297 ? -3.723 -11.131 -17.443 1.00 87.12 297 GLY A C 1
ATOM 2223 O O . GLY A 1 297 ? -4.480 -11.665 -16.632 1.00 87.12 297 GLY A O 1
ATOM 2224 N N . GLY A 1 298 ? -3.982 -9.928 -17.958 1.00 82.62 298 GLY A N 1
ATOM 2225 C CA . GLY A 1 298 ? -5.187 -9.149 -17.698 1.00 82.62 298 GLY A CA 1
ATOM 2226 C C . GLY A 1 298 ? -5.158 -8.300 -16.435 1.00 82.62 298 GLY A C 1
ATOM 2227 O O . GLY A 1 298 ? -6.174 -7.695 -16.086 1.00 82.62 298 GLY A O 1
ATOM 2228 N N . ASN A 1 299 ? -4.011 -8.205 -15.754 1.00 85.06 299 ASN A N 1
ATOM 2229 C CA . ASN A 1 299 ? -3.867 -7.312 -14.613 1.00 85.06 299 ASN A CA 1
ATOM 2230 C C . ASN A 1 299 ? -3.478 -5.896 -15.096 1.00 85.06 299 ASN A C 1
ATOM 2232 O O . ASN A 1 299 ? -2.352 -5.676 -15.560 1.00 85.06 299 ASN A O 1
ATOM 2236 N N . PRO A 1 300 ? -4.370 -4.896 -14.965 1.00 85.62 300 PRO A N 1
ATOM 2237 C CA . PRO A 1 300 ? -4.089 -3.538 -15.419 1.00 85.62 300 PRO A CA 1
ATOM 2238 C C . PRO A 1 300 ? -2.968 -2.844 -14.642 1.00 85.62 300 PRO A C 1
ATOM 2240 O O . PRO A 1 300 ? -2.426 -1.857 -15.127 1.00 85.62 300 PRO A O 1
ATOM 2243 N N . GLU A 1 301 ? -2.585 -3.351 -13.471 1.00 87.44 301 GLU A N 1
ATOM 2244 C CA . GLU A 1 301 ? -1.451 -2.820 -12.718 1.00 87.44 301 GLU A CA 1
ATOM 2245 C C . GLU A 1 301 ? -0.121 -3.032 -13.463 1.00 87.44 301 GLU A C 1
ATOM 2247 O O . GLU A 1 301 ? 0.738 -2.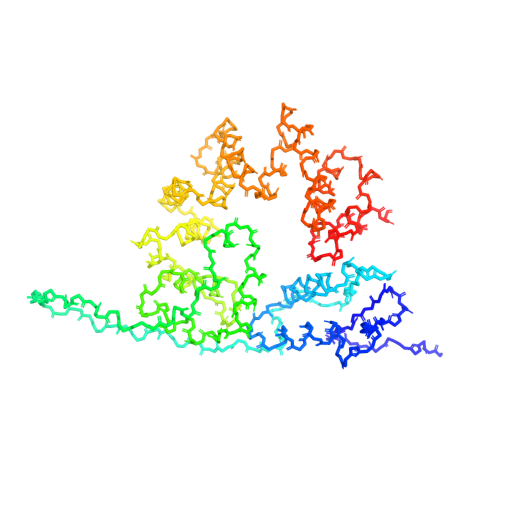155 -13.457 1.00 87.44 301 GLU A O 1
ATOM 2252 N N . GLY A 1 302 ? 0.031 -4.143 -14.197 1.00 92.50 302 GLY A N 1
ATOM 2253 C CA . GLY A 1 302 ? 1.192 -4.349 -15.073 1.00 92.50 302 GLY A CA 1
ATOM 2254 C C . GLY A 1 302 ? 1.273 -3.295 -16.181 1.00 92.50 302 GLY A C 1
ATOM 2255 O O . GLY A 1 302 ? 2.344 -2.754 -16.445 1.00 92.50 302 GLY A O 1
ATOM 2256 N N . ASN A 1 303 ? 0.123 -2.948 -16.768 1.00 93.25 303 ASN A N 1
ATOM 2257 C CA . ASN A 1 303 ? 0.007 -1.898 -17.786 1.00 93.25 303 ASN A CA 1
ATOM 2258 C C . ASN A 1 303 ? 0.342 -0.520 -17.190 1.00 93.25 303 ASN A C 1
ATOM 2260 O O . ASN A 1 303 ? 1.083 0.263 -17.779 1.00 93.25 303 ASN A O 1
ATOM 2264 N N . HIS A 1 304 ? -0.163 -0.233 -15.987 1.00 91.69 304 HIS A N 1
ATOM 2265 C CA . HIS A 1 304 ? 0.153 1.001 -15.277 1.00 91.69 304 HIS A CA 1
ATOM 2266 C C . HIS A 1 304 ? 1.663 1.176 -15.075 1.00 91.69 304 HIS A C 1
ATOM 2268 O O . HIS A 1 304 ? 2.218 2.211 -15.445 1.00 91.69 304 HIS A O 1
ATOM 2274 N N . TRP A 1 305 ? 2.342 0.148 -14.574 1.00 95.25 305 TRP A N 1
ATOM 2275 C CA . TRP A 1 305 ? 3.779 0.220 -14.329 1.00 95.25 305 TRP A CA 1
ATOM 2276 C C . TRP A 1 305 ? 4.622 0.256 -15.607 1.00 95.25 305 TRP A C 1
ATOM 2278 O O . TRP A 1 305 ? 5.655 0.923 -15.635 1.00 95.25 305 TRP A O 1
ATOM 2288 N N . LEU A 1 306 ? 4.182 -0.394 -16.690 1.00 96.19 306 LEU A N 1
ATOM 2289 C CA . LEU A 1 306 ? 4.805 -0.231 -18.009 1.00 96.19 306 LEU A CA 1
ATOM 2290 C C . LEU A 1 306 ? 4.691 1.210 -18.507 1.00 96.19 306 LEU A C 1
ATOM 2292 O O . LEU A 1 306 ? 5.685 1.782 -18.952 1.00 96.19 306 LEU A O 1
ATOM 2296 N N . CYS A 1 307 ? 3.508 1.813 -18.380 1.00 94.75 307 CYS A N 1
ATOM 2297 C CA . CYS A 1 307 ? 3.289 3.214 -18.722 1.00 94.75 307 CYS A CA 1
ATOM 2298 C C . CYS A 1 307 ? 4.262 4.140 -17.978 1.00 94.75 307 CYS A C 1
ATOM 2300 O O . CYS A 1 307 ? 4.925 4.968 -18.605 1.00 94.75 307 CYS A O 1
ATOM 2302 N N . GLU A 1 308 ? 4.398 3.980 -16.658 1.00 93.88 308 GLU A N 1
ATOM 2303 C CA . GLU A 1 308 ? 5.328 4.795 -15.868 1.00 93.88 308 GLU A CA 1
ATOM 2304 C C . GLU A 1 308 ? 6.795 4.545 -16.241 1.00 93.88 308 GLU A C 1
ATOM 2306 O O . GLU A 1 308 ? 7.567 5.497 -16.376 1.00 93.88 308 GLU A O 1
ATOM 2311 N N . ALA A 1 309 ? 7.186 3.289 -16.478 1.00 93.81 309 ALA A N 1
ATOM 2312 C CA . ALA A 1 309 ? 8.556 2.945 -16.856 1.00 93.81 309 ALA A CA 1
ATOM 2313 C C . ALA A 1 309 ? 8.954 3.559 -18.208 1.00 93.81 309 ALA A C 1
ATOM 2315 O O . ALA A 1 309 ? 10.056 4.094 -18.346 1.00 93.81 309 ALA A O 1
ATOM 2316 N N . HIS A 1 310 ? 8.055 3.520 -19.193 1.00 93.88 310 HIS A N 1
ATOM 2317 C CA . HIS A 1 310 ? 8.264 4.141 -20.503 1.00 93.88 310 HIS A CA 1
ATOM 2318 C C . HIS A 1 310 ? 8.194 5.671 -20.449 1.00 93.88 310 HIS A C 1
ATOM 2320 O O . HIS A 1 310 ? 8.910 6.354 -21.187 1.00 93.88 310 HIS A O 1
ATOM 2326 N N . PHE A 1 311 ? 7.375 6.236 -19.559 1.00 91.69 311 PHE A N 1
ATOM 2327 C CA . PHE A 1 311 ? 7.375 7.672 -19.296 1.00 91.69 311 PHE A CA 1
ATOM 2328 C C . PHE A 1 311 ? 8.724 8.139 -18.732 1.00 91.69 311 PHE A C 1
ATOM 2330 O O . PHE A 1 311 ? 9.294 9.106 -19.243 1.00 91.69 311 PHE A O 1
ATOM 2337 N N . ALA A 1 312 ? 9.278 7.419 -17.750 1.00 88.81 312 ALA A N 1
ATOM 2338 C CA . ALA A 1 312 ? 10.591 7.710 -17.172 1.00 88.81 312 ALA A CA 1
ATOM 2339 C C . ALA A 1 312 ? 11.722 7.649 -18.218 1.00 88.81 312 ALA A C 1
ATOM 2341 O O . ALA A 1 312 ? 12.609 8.505 -18.227 1.00 88.81 312 ALA A O 1
ATOM 2342 N N . ASP A 1 313 ? 11.641 6.698 -19.150 1.00 90.12 313 ASP A N 1
ATOM 2343 C CA . ASP A 1 313 ? 12.592 6.537 -20.257 1.00 90.12 313 ASP A CA 1
ATOM 2344 C C . ASP A 1 313 ? 12.411 7.553 -21.392 1.00 90.12 313 ASP A C 1
ATOM 2346 O O . ASP A 1 313 ? 13.222 7.592 -22.321 1.00 90.12 313 ASP A O 1
ATOM 2350 N N . LYS A 1 314 ? 11.350 8.369 -21.360 1.00 92.19 314 LYS A N 1
ATOM 2351 C CA . LYS A 1 314 ? 10.938 9.238 -22.478 1.00 92.19 314 LYS A CA 1
ATOM 2352 C C . LYS A 1 314 ? 10.651 8.446 -23.764 1.00 92.19 314 LYS A C 1
ATOM 2354 O O . LYS A 1 314 ? 10.804 8.960 -24.872 1.00 92.19 314 LYS A O 1
ATOM 2359 N N . THR A 1 315 ? 10.192 7.204 -23.621 1.00 93.06 315 THR A N 1
ATOM 2360 C CA . THR A 1 315 ? 9.799 6.288 -24.706 1.00 93.06 315 THR A CA 1
ATOM 2361 C C . THR A 1 315 ? 8.293 6.033 -24.707 1.00 93.06 315 THR A C 1
ATOM 2363 O O . THR A 1 315 ? 7.825 5.000 -25.169 1.00 93.06 315 THR A O 1
ATOM 2366 N N . LEU A 1 316 ? 7.506 7.003 -24.227 1.00 88.25 316 LEU A N 1
ATOM 2367 C CA . LEU A 1 316 ? 6.061 6.868 -24.013 1.00 88.25 316 LEU A CA 1
ATOM 2368 C C . LEU A 1 316 ? 5.277 6.375 -25.241 1.00 88.25 316 LEU A C 1
ATOM 2370 O O . LEU A 1 316 ? 4.276 5.683 -25.086 1.00 88.25 316 LEU A O 1
ATOM 2374 N N . LYS A 1 317 ? 5.753 6.680 -26.455 1.00 89.19 317 LYS A N 1
ATOM 2375 C CA . LYS A 1 317 ? 5.189 6.169 -27.717 1.00 89.19 317 LYS A CA 1
ATOM 2376 C C . LYS A 1 317 ? 5.045 4.638 -27.749 1.00 89.19 317 LYS A C 1
ATOM 2378 O O . LYS A 1 317 ? 4.137 4.144 -28.406 1.00 89.19 317 LYS A O 1
ATOM 2383 N N . ASP A 1 318 ? 5.897 3.919 -27.019 1.00 88.44 318 ASP A N 1
ATOM 2384 C CA . ASP A 1 318 ? 5.934 2.456 -26.967 1.00 88.44 318 ASP A CA 1
ATOM 2385 C C . ASP A 1 318 ? 4.956 1.883 -25.917 1.00 88.44 318 ASP A C 1
ATOM 2387 O O . ASP A 1 318 ? 4.784 0.670 -25.841 1.00 88.44 318 ASP A O 1
ATOM 2391 N N . ALA A 1 319 ? 4.295 2.743 -25.127 1.00 90.44 319 ALA A N 1
ATOM 2392 C CA . ALA A 1 319 ? 3.405 2.364 -24.025 1.00 90.44 319 ALA A CA 1
ATOM 2393 C C . ALA A 1 319 ? 2.085 3.155 -23.989 1.00 90.44 319 ALA A C 1
ATOM 2395 O O . ALA A 1 319 ? 1.408 3.189 -22.963 1.00 90.44 319 ALA A O 1
ATOM 2396 N N . ILE A 1 320 ? 1.683 3.797 -25.094 1.00 89.31 320 ILE A N 1
ATOM 2397 C CA . ILE A 1 320 ? 0.419 4.560 -25.159 1.00 89.31 320 ILE A CA 1
ATOM 2398 C C . ILE A 1 320 ? -0.778 3.664 -24.813 1.00 89.31 320 ILE A C 1
ATOM 2400 O O . ILE A 1 320 ? -1.678 4.078 -24.079 1.00 89.31 320 ILE A O 1
ATOM 2404 N N . GLU A 1 321 ? -0.790 2.431 -25.322 1.00 89.12 321 GLU A N 1
ATOM 2405 C CA . GLU A 1 321 ? -1.850 1.470 -25.023 1.00 89.12 321 GLU A CA 1
ATOM 2406 C C . GLU A 1 321 ? -1.863 1.093 -23.540 1.00 89.12 321 GLU A C 1
ATOM 2408 O O . GLU A 1 321 ? -2.922 1.168 -22.912 1.00 89.12 321 GLU A O 1
ATOM 2413 N N . ASP A 1 322 ? -0.695 0.791 -22.968 1.00 93.19 322 ASP A N 1
ATOM 2414 C CA . ASP A 1 322 ? -0.534 0.473 -21.547 1.00 93.19 322 ASP A CA 1
ATOM 2415 C C . ASP A 1 322 ? -1.005 1.627 -20.653 1.00 93.19 322 ASP A C 1
ATOM 2417 O O . ASP A 1 322 ? -1.756 1.421 -19.698 1.00 93.19 322 ASP A O 1
ATOM 2421 N N . CYS A 1 323 ? -0.643 2.865 -20.998 1.00 84.69 323 CYS A N 1
ATOM 2422 C CA . CYS A 1 323 ? -1.125 4.064 -20.318 1.00 84.69 323 CYS A CA 1
ATOM 2423 C C . CYS A 1 323 ? -2.643 4.194 -20.405 1.00 84.69 323 CYS A C 1
ATOM 2425 O O . CYS A 1 323 ? -3.300 4.485 -19.403 1.00 84.69 323 CYS A O 1
ATOM 2427 N N . GLY A 1 324 ? -3.217 3.914 -21.576 1.00 80.81 324 GLY A N 1
ATOM 2428 C CA . GLY A 1 324 ? -4.658 3.867 -21.763 1.00 80.81 324 GLY A CA 1
ATOM 2429 C C . GLY A 1 324 ? -5.319 2.815 -20.872 1.00 80.81 324 GLY A C 1
ATOM 2430 O O . GLY A 1 324 ? -6.312 3.121 -20.214 1.00 80.81 324 GLY A O 1
ATOM 2431 N N . VAL A 1 325 ? -4.777 1.597 -20.812 1.00 83.12 325 VAL A N 1
ATOM 2432 C CA . VAL A 1 325 ? -5.290 0.510 -19.962 1.00 83.12 325 VAL A CA 1
ATOM 2433 C C . VAL A 1 325 ? -5.177 0.865 -18.478 1.00 83.12 325 VAL A C 1
ATOM 2435 O O . VAL A 1 325 ? -6.166 0.758 -17.753 1.00 83.12 325 VAL A O 1
ATOM 2438 N N . GLY A 1 326 ? -4.021 1.348 -18.023 1.00 81.56 326 GLY A N 1
ATOM 2439 C CA . GLY A 1 326 ? -3.827 1.794 -16.642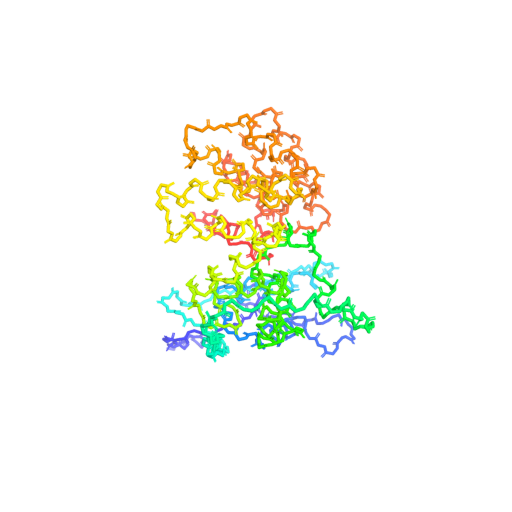 1.00 81.56 326 GLY A CA 1
ATOM 2440 C C . GLY A 1 326 ? -4.801 2.916 -16.268 1.00 81.56 326 GLY A C 1
ATOM 2441 O O . GLY A 1 326 ? -5.489 2.843 -15.250 1.00 81.56 326 GLY A O 1
ATOM 2442 N N . ALA A 1 327 ? -4.968 3.913 -17.141 1.00 73.62 327 ALA A N 1
ATOM 2443 C CA . ALA A 1 327 ? -5.947 4.977 -16.939 1.00 73.62 327 ALA A CA 1
ATOM 2444 C C . ALA A 1 327 ? -7.391 4.436 -16.891 1.00 73.62 327 ALA A C 1
ATOM 2446 O O . ALA A 1 327 ? -8.172 4.873 -16.047 1.00 73.62 327 ALA A O 1
ATOM 2447 N N . ARG A 1 328 ? -7.747 3.458 -17.751 1.00 70.44 328 ARG A N 1
ATOM 2448 C CA . ARG A 1 328 ? -9.052 2.749 -17.731 1.00 70.44 328 ARG A CA 1
ATOM 2449 C C . ARG A 1 328 ? -9.315 2.069 -16.404 1.00 70.44 328 ARG A C 1
ATOM 2451 O O . ARG A 1 328 ? -10.439 2.106 -15.919 1.00 70.44 328 ARG A O 1
ATOM 2458 N N . ALA A 1 329 ? -8.283 1.477 -15.832 1.00 70.44 329 ALA A N 1
ATOM 2459 C CA . ALA A 1 329 ? -8.381 0.744 -14.587 1.00 70.44 329 ALA A CA 1
ATOM 2460 C C . ALA A 1 329 ? -8.338 1.627 -13.329 1.00 70.44 329 ALA A C 1
ATOM 2462 O O . ALA A 1 329 ? -8.366 1.091 -12.224 1.00 70.44 329 ALA A O 1
ATOM 2463 N N . GLY A 1 330 ? -8.295 2.956 -13.480 1.00 67.00 330 GLY A N 1
ATOM 2464 C CA . GLY A 1 330 ? -8.342 3.900 -12.363 1.00 67.00 330 GLY A CA 1
ATOM 2465 C C . GLY A 1 330 ? -6.977 4.314 -11.807 1.00 67.00 330 GLY A C 1
ATOM 2466 O O . GLY A 1 330 ? -6.932 4.975 -10.772 1.00 67.00 330 GLY A O 1
ATOM 2467 N N . PHE A 1 331 ? -5.864 3.982 -12.472 1.00 75.38 331 PHE A N 1
ATOM 2468 C CA . PHE A 1 331 ? -4.538 4.431 -12.038 1.00 75.38 331 PHE A CA 1
ATOM 2469 C C . PHE A 1 331 ? -4.306 5.903 -12.404 1.00 75.38 331 PHE A C 1
ATOM 2471 O O . PHE A 1 331 ? -4.190 6.268 -13.580 1.00 75.38 331 PHE A O 1
ATOM 2478 N N . ALA A 1 332 ? -4.218 6.758 -11.382 1.00 70.06 332 ALA A N 1
ATOM 2479 C CA . ALA A 1 332 ? -4.072 8.204 -11.543 1.00 70.06 332 ALA A CA 1
ATOM 2480 C C . ALA A 1 332 ? -2.792 8.597 -12.303 1.00 70.06 332 ALA A C 1
ATOM 2482 O O . ALA A 1 332 ? -2.853 9.479 -13.159 1.00 70.06 332 ALA A O 1
ATOM 2483 N N . GLY A 1 333 ? -1.670 7.906 -12.060 1.00 74.19 333 GLY A N 1
ATOM 2484 C CA . GLY A 1 333 ? -0.398 8.152 -12.752 1.00 74.19 333 GLY A CA 1
ATOM 2485 C C . GLY A 1 333 ? -0.509 7.941 -14.263 1.00 74.19 333 GLY A C 1
ATOM 2486 O O . GLY A 1 333 ? -0.265 8.861 -15.043 1.00 74.19 333 GLY A O 1
ATOM 2487 N N . SER A 1 334 ? -1.016 6.780 -14.694 1.00 79.62 334 SER A N 1
ATOM 2488 C CA . SER A 1 334 ? -1.255 6.507 -16.121 1.00 79.62 334 SER A CA 1
ATOM 2489 C C . SER A 1 334 ? -2.214 7.500 -16.762 1.00 79.62 334 SER A C 1
ATOM 2491 O O . SER A 1 334 ? -2.038 7.878 -17.921 1.00 79.62 334 SER A O 1
ATOM 2493 N N . ARG A 1 335 ? -3.222 7.960 -16.017 1.00 76.38 335 ARG A N 1
ATOM 2494 C CA . ARG A 1 335 ? -4.146 8.982 -16.503 1.00 76.38 335 ARG A CA 1
ATOM 2495 C C . ARG A 1 335 ? -3.466 10.338 -16.680 1.00 76.38 335 ARG A C 1
ATOM 2497 O O . ARG A 1 335 ? -3.674 10.973 -17.710 1.00 76.38 335 ARG A O 1
ATOM 2504 N N . ALA A 1 336 ? -2.659 10.768 -15.714 1.00 72.31 336 ALA A N 1
ATOM 2505 C CA . ALA A 1 336 ? -1.903 12.014 -15.799 1.00 72.31 336 ALA A CA 1
ATOM 2506 C C . ALA A 1 336 ? -0.922 11.992 -16.982 1.00 72.31 336 ALA A C 1
ATOM 2508 O O . ALA A 1 336 ? -0.901 12.932 -17.775 1.00 72.31 336 ALA A O 1
ATOM 2509 N N . ILE A 1 337 ? -0.192 10.886 -17.155 1.00 76.88 337 ILE A N 1
ATOM 2510 C CA . ILE A 1 337 ? 0.731 10.666 -18.278 1.00 76.88 337 ILE A CA 1
ATOM 2511 C C . ILE A 1 337 ? -0.014 10.674 -19.622 1.00 76.88 337 ILE A C 1
ATOM 2513 O O . ILE A 1 337 ? 0.431 11.288 -20.590 1.00 76.88 337 ILE A O 1
ATOM 2517 N N . SER A 1 338 ? -1.184 10.036 -19.690 1.00 73.81 338 SER A N 1
ATOM 2518 C CA . SER A 1 338 ? -1.988 10.022 -20.918 1.00 73.81 338 SER A CA 1
ATOM 2519 C C . SER A 1 338 ? -2.442 11.430 -21.314 1.00 73.81 338 SER A C 1
ATOM 2521 O O . SER A 1 338 ? -2.408 11.773 -22.492 1.00 73.81 338 SER A O 1
ATOM 2523 N N . LEU A 1 339 ? -2.832 12.269 -20.349 1.00 67.69 339 LEU A N 1
ATOM 2524 C CA . LEU A 1 339 ? -3.283 13.640 -20.612 1.00 67.69 339 LEU A CA 1
ATOM 2525 C C . LEU A 1 339 ? -2.145 14.573 -21.047 1.00 67.69 339 LEU A C 1
ATOM 2527 O O . LEU A 1 339 ? -2.376 15.446 -21.880 1.00 67.69 339 LEU A O 1
ATOM 2531 N N . SER A 1 340 ? -0.933 14.389 -20.519 1.00 63.78 340 SER A N 1
ATOM 2532 C CA . SER A 1 340 ? 0.231 15.204 -20.892 1.00 63.78 340 SER A CA 1
ATOM 2533 C C . SER A 1 340 ? 0.799 14.855 -22.269 1.00 63.78 340 SER A C 1
ATOM 2535 O O . SER A 1 340 ? 1.438 15.696 -22.886 1.00 63.78 340 SER A O 1
ATOM 2537 N N . SER A 1 341 ? 0.534 13.649 -22.776 1.00 58.09 341 SER A N 1
ATOM 2538 C CA . SER A 1 341 ? 0.995 13.194 -24.097 1.00 58.09 341 SER A CA 1
ATOM 2539 C C . SER A 1 341 ? 0.181 13.715 -25.294 1.00 58.09 341 SER A C 1
ATOM 2541 O O . SER A 1 341 ? 0.565 13.487 -26.439 1.00 58.09 341 SER A O 1
ATOM 2543 N N . VAL A 1 342 ? -0.946 14.392 -25.037 1.00 49.16 342 VAL A N 1
ATOM 2544 C CA . VAL A 1 342 ? -1.871 14.934 -26.057 1.00 49.16 342 VAL A CA 1
ATOM 2545 C C . VAL A 1 342 ? -1.711 16.459 -26.231 1.00 49.16 342 VAL A C 1
ATOM 2547 O O . VAL A 1 342 ? -2.358 17.044 -27.099 1.00 49.16 342 VAL A O 1
ATOM 2550 N N . ALA A 1 343 ? -0.857 17.099 -25.424 1.00 40.03 343 ALA A N 1
ATOM 2551 C CA . ALA A 1 343 ? -0.523 18.526 -25.495 1.00 40.03 343 ALA A CA 1
ATOM 2552 C C . ALA A 1 343 ? 0.795 18.752 -26.250 1.00 40.03 343 ALA A C 1
ATOM 2554 O O . ALA A 1 343 ? 0.866 19.762 -26.986 1.00 40.03 343 ALA A O 1
#

Radius of gyration: 22.4 Å; Cα contacts (8 Å, |Δi|>4): 502; chains: 1; bounding box: 53×54×71 Å

Mean predicted aligned error: 12.03 Å

Solvent-accessible surface area (backbone atoms only — not comparable to full-atom values): 18629 Å² total; per-residue (Å²): 134,79,76,90,82,74,76,93,57,95,68,62,77,86,63,59,24,68,41,97,96,42,70,53,76,66,74,30,62,98,90,51,96,60,26,57,58,58,50,30,48,59,54,56,53,71,40,24,18,36,43,53,72,58,43,50,30,43,37,21,30,48,29,18,71,77,21,55,88,44,100,85,41,54,50,38,72,54,90,58,80,83,92,87,70,98,49,50,91,28,72,34,51,88,74,77,78,76,76,75,72,77,80,89,75,76,96,66,87,72,72,82,75,71,80,79,78,76,67,90,65,79,62,91,60,70,88,68,46,71,71,52,65,36,61,53,58,64,74,56,49,52,51,60,47,43,70,77,43,52,53,70,54,40,44,51,40,25,75,71,62,38,41,65,31,12,25,51,43,12,49,23,18,56,74,10,39,42,23,61,63,35,60,69,58,9,49,57,27,11,51,56,3,29,74,68,67,32,39,70,11,18,26,49,40,20,49,50,28,56,77,76,50,63,44,74,68,36,45,54,48,21,51,55,27,19,50,53,9,29,73,73,65,35,35,44,22,20,34,54,45,17,49,37,29,48,70,28,74,87,47,82,58,36,57,70,61,16,52,52,31,18,50,57,15,27,75,72,66,28,62,70,21,31,47,57,38,42,78,37,83,94,43,18,69,65,24,53,53,48,29,47,52,38,28,76,70,70,38,45,64,22,18,25,45,46,20,51,53,23,47,75,68,73,43,38,89,82,22,53,66,28,13,49,44,6,31,33,39,37,38,63,65,18,38,54,54,52,59,64,74,77,112

pLDDT: mean 77.16, std 21.87, range [24.66, 98.88]

Foldseek 3Di:
DDPPDDDPDPPDDWDFAQDVPHHDPQPDPVPDPGRLLNVLCVLLLPWAQCFVLLSQLQSLQSQQVVFCPPPVHGGFTDDDDDDDDRDHSHHADADDPDDPDPPDDDDDDDDPDDDPPCPPDDPLVPVDDLLCLLADDLSNVLSVVCSRAQLVRLVVVLVVLDLVSLLSNLSCLCSVINHRNDLVSSLVSLVSNVVVLNLSSLQVNLVSCVVPPVDVVSLVSSLVSLVSSLVVQRLNSLQVNLVCLQVQSVHPRDNPSSLVSLVSSVVSVRLSSLLVLCVPPVCNVVSLVVLVVCVVVVNLSSLVSNCVSCVVVVNNVVNLVSLVSNVSSSNPSSVVSNVVVVD

Secondary structure (DSSP, 8-state):
---TT----SS------SSTTS------STT-SS-HHHHHHHHHHTSTT-BHHHHHHHHHHHHHHHHTTSTT-----------SS--BSSPPB-PPPPPPPPP--S--PPPPPPP--------TTTT--HHHHTTS-HHHHHHHHHTTS-HHHHHHHHHTT-HHHHHHHHHHHHHTSSB---HHHHHHHHHHHHHTT-HHHHHHHHHHHHHH---HHHHHHHHHHHHHHHHTT-HHHHHHHHHHHHTTTTSS--HHHHHHHHHHHHHTT-HHHHHHHTTSTTTHHHHHHHHHHHHHTT-HHHHHHHHHHHHHTT-GGGSHHHHHHHHHTT-HHHHHHHHHTT-